Protein AF-A0A5J4UE96-F1 (afdb_monomer)

Organism: NCBI:txid222440

pLDDT: mean 92.02, std 9.9, range [40.75, 98.81]

Secondary structure (DSSP, 8-state):
-B--SS--EEES-EEEEESS-SSEEEEE-TT-EEEEESS-EEES-EEEESS-SSEEEEE-SSSS-EEEEESSPEEEES-EE-TTT-B-SSEEEEE-TT-TT-EE-TTEEE--SGGG--B-SB-SSEEEEESSHHHHS-TT-TT-GGGT-S-GGG-GGGEEEEETT---PEEHHHHHSPPGGGEEEE---SSS--BTB---STT--BTTB-BS-HHHHHHHTTT-SSEEEEEPTTEEE-SEEEE-SSSEEEEEPPPTTS----SPEEEEE-TT-EEEE-SS-EEEESEEEEE-TTSPSEEEEEEEEEEEEEEEES-EEEES-TTS-BSEEEEEEEEEEEEEES-EE-S--BSS--SEEEEEEEEEE-

Structure (mmCIF, N/CA/C/O backbone):
data_AF-A0A5J4UE96-F1
#
_entry.id   AF-A0A5J4UE96-F1
#
loop_
_atom_site.group_PDB
_atom_site.id
_atom_site.type_symbol
_atom_site.label_atom_id
_atom_site.label_alt_id
_atom_site.label_comp_id
_atom_site.label_asym_id
_atom_site.label_entity_id
_atom_site.label_seq_id
_atom_site.pdbx_PDB_ins_code
_atom_site.Cartn_x
_atom_site.Cartn_y
_atom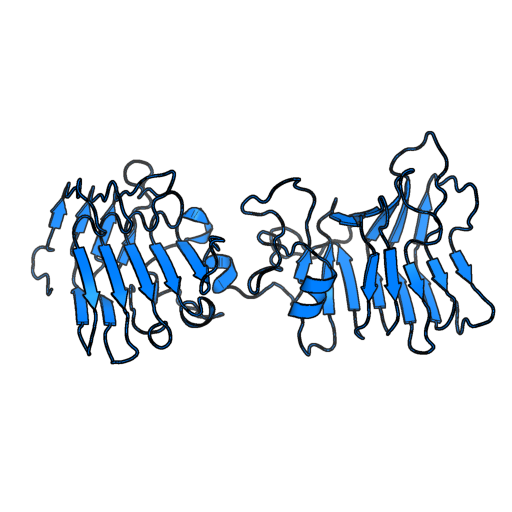_site.Cartn_z
_atom_site.occupancy
_atom_site.B_iso_or_equiv
_atom_site.auth_seq_id
_atom_site.auth_comp_id
_atom_site.auth_asym_id
_atom_site.auth_atom_id
_atom_site.pdbx_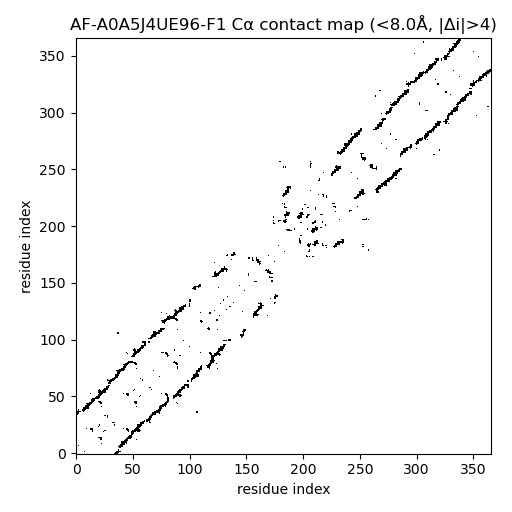PDB_model_num
ATOM 1 N N . MET A 1 1 ? 23.027 -4.772 -27.425 1.00 58.34 1 MET A N 1
ATOM 2 C CA . MET A 1 1 ? 23.772 -3.547 -27.769 1.00 58.34 1 MET A CA 1
ATOM 3 C C . MET A 1 1 ? 24.987 -3.455 -26.854 1.00 58.34 1 MET A C 1
ATOM 5 O O . MET A 1 1 ? 24.810 -3.450 -25.645 1.00 58.34 1 MET A O 1
ATOM 9 N N . LYS A 1 2 ? 26.211 -3.503 -27.400 1.00 42.53 2 LYS A N 1
ATOM 10 C CA . LYS A 1 2 ? 27.444 -3.236 -26.639 1.00 42.53 2 LYS A CA 1
ATOM 11 C C . LYS A 1 2 ? 27.913 -1.830 -27.016 1.00 42.53 2 LYS A C 1
ATOM 13 O O . LYS A 1 2 ? 28.231 -1.617 -28.181 1.00 42.53 2 LYS A O 1
ATOM 18 N N . CYS A 1 3 ? 27.922 -0.906 -26.065 1.00 53.47 3 CYS A N 1
ATOM 19 C CA . CYS A 1 3 ? 28.418 0.453 -26.247 1.00 53.47 3 CYS A CA 1
ATOM 20 C C . CYS A 1 3 ? 29.915 0.455 -25.848 1.00 53.47 3 CYS A C 1
ATOM 22 O O . CYS A 1 3 ? 30.237 0.064 -24.735 1.00 53.47 3 CYS A O 1
ATOM 24 N N . ASN A 1 4 ? 30.864 0.773 -26.741 1.00 40.75 4 ASN A N 1
ATOM 25 C CA . ASN A 1 4 ? 32.296 0.809 -26.387 1.00 40.75 4 ASN A CA 1
ATOM 26 C C . ASN A 1 4 ? 32.938 2.127 -26.854 1.00 40.75 4 ASN A C 1
ATOM 28 O O . ASN A 1 4 ? 32.695 2.572 -27.972 1.00 40.75 4 ASN A O 1
ATOM 32 N N . GLN A 1 5 ? 33.737 2.730 -25.969 1.00 48.94 5 GLN A N 1
ATOM 33 C CA . GLN A 1 5 ? 34.390 4.055 -26.015 1.00 48.94 5 GLN A CA 1
ATOM 34 C C . GLN A 1 5 ? 33.504 5.315 -26.099 1.00 48.94 5 GLN A C 1
ATOM 36 O O . GLN A 1 5 ? 33.871 6.309 -25.480 1.00 48.94 5 GLN A O 1
ATOM 41 N N . ILE A 1 6 ? 32.331 5.288 -26.738 1.00 58.31 6 ILE A N 1
ATOM 42 C CA . ILE A 1 6 ? 31.274 6.305 -26.578 1.00 58.31 6 ILE A CA 1
ATOM 43 C C . ILE A 1 6 ? 29.936 5.558 -26.569 1.00 58.31 6 ILE A C 1
ATOM 45 O O . ILE A 1 6 ? 29.659 4.767 -27.471 1.00 58.31 6 ILE A O 1
ATOM 49 N N . GLY A 1 7 ? 29.129 5.760 -25.529 1.00 66.81 7 GLY A N 1
ATOM 50 C CA . GLY A 1 7 ? 27.763 5.247 -25.439 1.00 66.81 7 GLY A CA 1
ATOM 51 C C . GLY A 1 7 ? 26.951 5.434 -26.717 1.00 66.81 7 GLY A C 1
ATOM 52 O O . GLY A 1 7 ? 27.028 6.500 -27.324 1.00 66.81 7 GLY A O 1
ATOM 53 N N . SER A 1 8 ? 26.111 4.469 -27.109 1.00 87.06 8 SER A N 1
ATOM 54 C CA . SER A 1 8 ? 25.005 4.796 -28.019 1.00 87.06 8 SER A CA 1
ATOM 55 C C . SER A 1 8 ? 24.140 5.860 -27.348 1.00 87.06 8 SER A C 1
ATOM 57 O O . SER A 1 8 ? 23.742 5.684 -26.196 1.00 87.06 8 SER A O 1
ATOM 59 N N . ALA A 1 9 ? 23.881 6.955 -28.058 1.00 93.00 9 ALA A N 1
ATOM 60 C CA . ALA A 1 9 ? 23.137 8.093 -27.543 1.00 93.00 9 ALA A CA 1
ATOM 61 C C . ALA A 1 9 ? 21.839 8.277 -28.332 1.00 93.00 9 ALA A C 1
ATOM 63 O O . ALA A 1 9 ? 21.857 8.448 -29.552 1.00 93.00 9 ALA A O 1
ATOM 64 N N . PHE A 1 10 ? 20.719 8.262 -27.622 1.00 95.62 10 PHE A N 1
ATOM 65 C CA . PHE A 1 10 ? 19.387 8.541 -28.136 1.00 95.62 10 PHE A CA 1
ATOM 66 C C . PHE A 1 10 ? 18.971 9.909 -27.610 1.00 95.62 10 PHE A C 1
ATOM 68 O O . PHE A 1 10 ? 18.629 10.056 -26.438 1.00 95.62 10 PHE A O 1
ATOM 75 N N . ASN A 1 11 ? 19.041 10.923 -28.471 1.00 96.44 11 ASN A N 1
ATOM 76 C CA . ASN A 1 11 ? 18.807 12.311 -28.091 1.00 96.44 11 ASN A CA 1
ATOM 77 C C . ASN A 1 11 ? 17.601 12.864 -28.847 1.00 96.44 11 ASN A C 1
ATOM 79 O O . ASN A 1 11 ? 17.590 12.855 -30.075 1.00 96.44 11 ASN A O 1
ATOM 83 N N . SER A 1 12 ? 16.615 13.386 -28.114 1.00 97.31 12 SER A N 1
ATOM 84 C CA . SER A 1 12 ? 15.403 14.004 -28.676 1.00 97.31 12 SER A CA 1
ATOM 85 C C . SER A 1 12 ? 14.597 13.074 -29.594 1.00 97.31 12 SER A C 1
ATOM 87 O O . SER A 1 12 ? 14.009 13.507 -30.585 1.00 97.31 12 SER A O 1
ATOM 89 N N . VAL A 1 13 ? 14.567 11.777 -29.278 1.00 97.94 13 VAL A N 1
ATOM 90 C CA . VAL A 1 13 ? 13.803 10.791 -30.051 1.00 97.94 13 VAL A CA 1
ATOM 91 C C . VAL A 1 13 ? 12.342 10.840 -29.624 1.00 97.94 13 VAL A C 1
ATOM 93 O O . VAL A 1 13 ? 12.031 10.564 -28.473 1.00 97.94 13 VAL A O 1
ATOM 96 N N . THR A 1 14 ? 11.432 11.168 -30.538 1.00 97.81 14 THR A N 1
ATOM 97 C CA . THR A 1 14 ? 9.998 11.262 -30.232 1.00 97.81 14 THR A CA 1
ATOM 98 C C . THR A 1 14 ? 9.186 10.345 -31.130 1.00 97.81 14 THR A C 1
ATOM 100 O O . THR A 1 14 ? 9.220 10.470 -32.354 1.00 97.81 14 THR A O 1
ATOM 103 N N . ARG A 1 15 ? 8.396 9.458 -30.519 1.00 96.56 15 ARG A N 1
ATOM 104 C CA . ARG A 1 15 ? 7.372 8.676 -31.214 1.00 96.56 15 ARG A CA 1
ATOM 105 C C . ARG A 1 15 ? 6.040 9.425 -31.180 1.00 96.56 15 ARG A C 1
ATOM 107 O O . ARG A 1 15 ? 5.439 9.583 -30.118 1.00 96.56 15 ARG A O 1
ATOM 114 N N . THR A 1 16 ? 5.573 9.859 -32.350 1.00 94.75 16 THR A N 1
ATOM 115 C CA . THR A 1 16 ? 4.320 10.623 -32.513 1.00 94.75 16 THR A CA 1
ATOM 116 C C . THR A 1 16 ? 3.118 9.758 -32.902 1.00 94.75 16 THR A C 1
ATOM 118 O O . THR A 1 16 ? 1.985 10.101 -32.579 1.00 94.75 16 THR A O 1
ATOM 121 N N . GLY A 1 17 ? 3.349 8.630 -33.581 1.00 91.44 17 GLY A N 1
ATOM 122 C CA . GLY A 1 17 ? 2.306 7.670 -33.955 1.00 91.44 17 GLY A CA 1
ATOM 123 C C . GLY A 1 17 ? 1.882 6.748 -32.808 1.00 91.44 17 GLY A C 1
ATOM 124 O O . GLY A 1 17 ? 2.354 6.871 -31.678 1.00 91.44 17 GLY A O 1
ATOM 125 N N . SER A 1 18 ? 1.011 5.784 -33.112 1.00 89.62 18 SER A N 1
ATOM 126 C CA . SER A 1 18 ? 0.605 4.742 -32.164 1.00 89.62 18 SER A CA 1
ATOM 127 C C . SER A 1 18 ? 1.765 3.809 -31.792 1.00 89.62 18 SER A C 1
ATOM 129 O O . SER A 1 18 ? 2.708 3.595 -32.567 1.00 89.62 18 SER A O 1
ATOM 131 N N . GLY A 1 19 ? 1.681 3.211 -30.606 1.00 92.94 19 GLY A N 1
ATOM 132 C CA . GLY A 1 19 ? 2.653 2.249 -30.082 1.00 92.94 19 GLY A CA 1
ATOM 133 C C . GLY A 1 19 ? 3.410 2.788 -28.874 1.00 92.94 19 GLY A C 1
ATOM 134 O O . GLY A 1 19 ? 3.113 3.869 -28.385 1.00 92.94 19 GLY A O 1
ATOM 135 N N . ASN A 1 20 ? 4.392 2.022 -28.409 1.00 97.38 20 ASN A N 1
ATOM 136 C CA . ASN A 1 20 ? 5.152 2.301 -27.191 1.00 97.38 20 ASN A CA 1
ATOM 137 C C . ASN A 1 20 ? 6.641 2.483 -27.506 1.00 97.38 20 ASN A C 1
ATOM 139 O O . ASN A 1 20 ? 7.071 2.145 -28.611 1.00 97.38 20 ASN A O 1
ATOM 143 N N . GLY A 1 21 ? 7.420 2.974 -26.539 1.00 97.50 21 GLY A N 1
ATOM 144 C CA . GLY A 1 21 ? 8.872 3.087 -26.667 1.00 97.50 21 GLY A CA 1
ATOM 145 C C . GLY A 1 21 ? 9.286 4.215 -27.608 1.00 97.50 21 GLY A C 1
ATOM 146 O O . GLY A 1 21 ? 9.211 4.067 -28.829 1.00 97.50 21 GLY A O 1
ATOM 147 N N . GLY A 1 22 ? 9.747 5.345 -27.067 1.00 97.19 22 GLY A N 1
ATOM 148 C CA . GLY A 1 22 ? 10.247 6.444 -27.901 1.00 97.19 22 GLY A CA 1
ATOM 149 C C . GLY A 1 22 ? 11.500 6.052 -28.685 1.00 97.19 22 GLY A C 1
ATOM 150 O O . GLY A 1 22 ? 11.533 6.187 -29.905 1.00 97.19 22 GLY A O 1
ATOM 151 N N . ALA A 1 23 ? 12.506 5.511 -27.994 1.00 97.44 23 ALA A N 1
ATOM 152 C CA . ALA A 1 23 ? 13.761 5.062 -28.596 1.00 97.44 23 ALA A CA 1
ATOM 153 C C . ALA A 1 23 ? 13.776 3.556 -28.884 1.00 97.44 23 ALA A C 1
ATOM 155 O O . ALA A 1 23 ? 14.255 3.129 -29.934 1.00 97.44 23 ALA A O 1
ATOM 156 N N . ILE A 1 24 ? 13.265 2.743 -27.955 1.00 97.81 24 ILE A N 1
ATOM 157 C CA . ILE A 1 24 ? 13.271 1.282 -28.063 1.00 97.81 24 ILE A CA 1
ATOM 158 C C . ILE A 1 24 ? 11.881 0.742 -27.729 1.00 97.81 24 ILE A C 1
ATOM 160 O O . ILE A 1 24 ? 11.387 0.932 -26.620 1.00 97.81 24 ILE A O 1
ATOM 164 N N . ASN A 1 25 ? 11.290 0.015 -28.677 1.00 97.12 25 ASN A N 1
ATOM 165 C CA . ASN A 1 25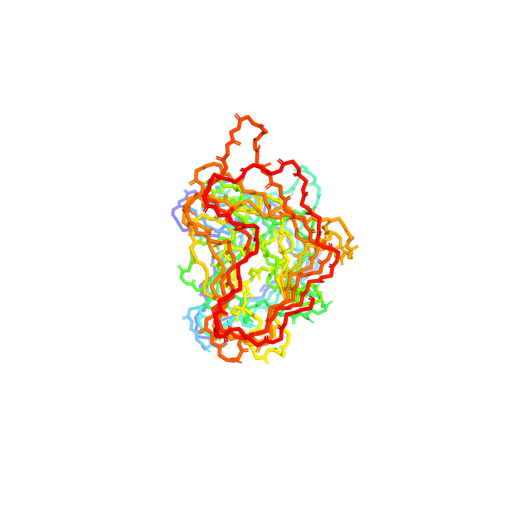 ? 10.130 -0.845 -28.456 1.00 97.12 25 ASN A CA 1
ATOM 166 C C . ASN A 1 25 ? 10.578 -2.307 -28.584 1.00 97.12 25 ASN A C 1
ATOM 168 O O . ASN A 1 25 ? 10.953 -2.730 -29.679 1.00 97.12 25 ASN A O 1
ATOM 172 N N . ALA A 1 26 ? 10.590 -3.053 -27.479 1.00 95.31 26 ALA A N 1
ATOM 173 C CA . ALA A 1 26 ? 11.080 -4.427 -27.437 1.00 95.31 26 ALA A CA 1
ATOM 174 C C . ALA A 1 26 ? 9.975 -5.417 -27.048 1.00 95.31 26 ALA A C 1
ATOM 176 O O . ALA A 1 26 ? 9.559 -5.488 -25.897 1.00 95.31 26 ALA A O 1
ATOM 177 N N . GLU A 1 27 ? 9.545 -6.239 -27.998 1.00 94.19 27 GLU A N 1
ATOM 178 C CA . GLU A 1 27 ? 8.623 -7.354 -27.761 1.00 94.19 27 GLU A CA 1
ATOM 179 C C . GLU A 1 27 ? 9.439 -8.653 -27.728 1.00 94.19 27 GLU A C 1
ATOM 181 O O . GLU A 1 27 ? 9.866 -9.176 -28.758 1.00 94.19 27 GLU A O 1
ATOM 186 N N . LEU A 1 28 ? 9.751 -9.129 -26.522 1.00 91.50 28 LEU A N 1
ATOM 187 C CA . LEU A 1 28 ? 10.711 -10.203 -26.286 1.00 91.50 28 LEU A CA 1
ATOM 188 C C . LEU A 1 28 ? 9.987 -11.537 -26.078 1.00 91.50 28 LEU A C 1
ATOM 190 O O . LEU A 1 28 ? 9.555 -11.873 -24.975 1.00 91.50 28 LEU A O 1
ATOM 194 N N . ASN A 1 29 ? 9.904 -12.317 -27.157 1.00 84.12 29 ASN A N 1
ATOM 195 C CA . ASN A 1 29 ? 9.284 -13.645 -27.186 1.00 84.12 29 ASN A CA 1
ATOM 196 C C . ASN A 1 29 ? 10.325 -14.738 -27.462 1.00 84.12 29 ASN A C 1
ATOM 198 O O . ASN A 1 29 ? 11.326 -14.478 -28.129 1.00 84.12 29 ASN A O 1
ATOM 202 N N . GLY A 1 30 ? 10.094 -15.963 -26.978 1.00 73.62 30 GLY A N 1
ATOM 203 C CA . GLY A 1 30 ? 10.881 -17.141 -27.373 1.00 73.62 30 GLY A CA 1
ATOM 204 C C . GLY A 1 30 ? 12.397 -17.010 -27.172 1.00 73.62 30 GLY A C 1
ATOM 205 O O . GLY A 1 30 ? 13.151 -17.056 -28.138 1.00 73.62 30 GLY A O 1
ATOM 206 N N . GLY A 1 31 ? 12.861 -16.821 -25.933 1.00 81.75 31 GLY A N 1
ATOM 207 C CA . GLY A 1 31 ? 14.293 -16.726 -25.605 1.00 81.75 31 GLY A CA 1
ATOM 208 C C . GLY A 1 31 ? 15.003 -15.448 -26.066 1.00 81.75 31 GLY A C 1
ATOM 209 O O . GLY A 1 31 ? 16.214 -15.327 -25.874 1.00 81.75 31 GLY A O 1
ATOM 210 N N . SER A 1 32 ? 14.271 -14.490 -26.647 1.00 89.75 32 SER A N 1
ATOM 211 C CA . SER A 1 32 ? 14.801 -13.207 -27.127 1.00 89.75 32 SER A CA 1
ATOM 212 C C . SER A 1 32 ? 15.311 -12.327 -25.983 1.00 89.75 32 SER A C 1
ATOM 214 O O . SER A 1 32 ? 14.629 -12.140 -24.977 1.00 89.75 32 SER A O 1
ATOM 216 N N . LYS A 1 33 ? 16.504 -11.741 -26.142 1.00 91.50 33 LYS A N 1
ATOM 217 C CA . LYS A 1 33 ? 17.162 -10.945 -25.094 1.00 91.50 33 LYS A CA 1
ATOM 218 C C . LYS A 1 33 ? 17.530 -9.555 -25.586 1.00 91.50 33 LYS A C 1
ATOM 220 O O . LYS A 1 33 ? 18.196 -9.417 -26.612 1.00 91.50 33 LYS A O 1
ATOM 225 N N . LEU A 1 34 ? 17.183 -8.538 -24.803 1.00 94.00 34 LEU A N 1
ATOM 226 C CA . LEU A 1 34 ? 17.699 -7.185 -24.966 1.00 94.00 34 LEU A CA 1
ATOM 227 C C . LEU A 1 34 ? 18.738 -6.913 -23.881 1.00 94.00 34 LEU A C 1
ATOM 229 O O . LEU A 1 34 ? 18.438 -6.945 -22.695 1.00 94.00 34 LEU A O 1
ATOM 233 N N . THR A 1 35 ? 19.963 -6.602 -24.291 1.00 94.25 35 THR A N 1
ATOM 234 C CA . THR A 1 35 ? 21.007 -6.132 -23.374 1.00 94.25 35 THR A CA 1
ATOM 235 C C . THR A 1 35 ? 21.466 -4.747 -23.797 1.00 94.25 35 THR A C 1
ATOM 237 O O . THR A 1 35 ? 21.928 -4.572 -24.928 1.00 94.25 35 THR A O 1
ATOM 240 N N . ILE A 1 36 ? 21.364 -3.789 -22.886 1.00 93.44 36 ILE A N 1
ATOM 241 C CA . ILE A 1 36 ? 21.953 -2.453 -22.945 1.00 93.44 36 ILE A CA 1
ATOM 242 C C . ILE A 1 36 ? 23.099 -2.470 -21.941 1.00 93.44 36 ILE A C 1
ATOM 244 O O . ILE A 1 36 ? 22.921 -2.875 -20.794 1.00 93.44 36 ILE A O 1
ATOM 248 N N . LYS A 1 37 ? 24.304 -2.116 -22.375 1.00 89.56 37 LYS A N 1
ATOM 249 C CA . LYS A 1 37 ? 25.456 -2.125 -21.479 1.00 89.56 37 LYS A CA 1
ATOM 250 C C . LYS A 1 37 ? 26.453 -1.043 -21.823 1.00 89.56 37 LYS A C 1
ATOM 252 O O . LYS A 1 37 ? 26.636 -0.752 -23.003 1.00 89.56 37 LYS A O 1
ATOM 257 N N . ASP A 1 38 ? 27.131 -0.573 -20.783 1.00 85.56 38 ASP A N 1
ATOM 258 C CA . ASP A 1 38 ? 28.301 0.302 -20.831 1.00 85.56 38 ASP A CA 1
ATOM 259 C C . ASP A 1 38 ? 28.022 1.726 -21.364 1.00 85.56 38 ASP A C 1
ATOM 261 O O . ASP A 1 38 ? 28.423 2.088 -22.467 1.00 85.56 38 ASP A O 1
ATOM 265 N N . GLN A 1 39 ? 27.409 2.573 -20.525 1.00 89.75 39 GLN A N 1
ATOM 266 C CA . GLN A 1 39 ? 27.287 4.034 -20.723 1.00 89.75 39 GLN A CA 1
ATOM 267 C C . GLN A 1 39 ? 26.441 4.500 -21.917 1.00 89.75 39 GLN A C 1
ATOM 269 O O . GLN A 1 39 ? 26.759 5.518 -22.526 1.00 89.75 39 GLN A O 1
ATOM 274 N N . CYS A 1 40 ? 25.360 3.810 -22.275 1.00 92.94 40 CYS A N 1
ATOM 275 C CA . CYS A 1 40 ? 24.442 4.340 -23.287 1.00 92.94 40 CYS A CA 1
ATOM 276 C C . CYS A 1 40 ? 23.584 5.485 -22.677 1.00 92.94 40 CYS A C 1
ATOM 278 O O . CYS A 1 40 ? 23.334 5.489 -21.471 1.00 92.94 40 CYS A O 1
ATOM 280 N N . SER A 1 41 ? 23.138 6.464 -23.468 1.00 95.19 41 SER A N 1
ATOM 281 C CA . SER A 1 41 ? 22.369 7.618 -22.967 1.00 95.19 41 SER A CA 1
ATOM 282 C C . SER A 1 41 ? 21.029 7.788 -23.676 1.00 95.19 41 SER A C 1
ATOM 284 O O . SER A 1 41 ? 20.927 7.647 -24.894 1.00 95.19 41 SER A O 1
ATOM 286 N N . PHE A 1 42 ? 19.998 8.112 -22.900 1.00 97.62 42 PHE A N 1
ATOM 287 C CA . PHE A 1 42 ? 18.646 8.406 -23.362 1.00 97.62 42 PHE A CA 1
ATOM 288 C C . PHE A 1 42 ? 18.255 9.783 -22.828 1.00 97.62 42 PHE A C 1
ATOM 290 O O . PHE A 1 42 ? 17.956 9.937 -21.645 1.00 97.62 42 PHE A O 1
ATOM 297 N N . THR A 1 43 ? 18.289 10.786 -23.704 1.00 98.12 43 THR A N 1
ATOM 298 C CA . THR A 1 43 ? 18.017 12.186 -23.358 1.00 98.12 43 THR A CA 1
ATOM 299 C C . THR A 1 43 ? 16.829 12.686 -24.161 1.00 98.12 43 THR A C 1
ATOM 301 O O . THR A 1 43 ? 16.820 12.578 -25.389 1.00 98.12 43 THR A O 1
ATOM 304 N N . SER A 1 44 ? 15.828 13.258 -23.494 1.00 98.31 44 SER A N 1
ATOM 305 C CA . SER A 1 44 ? 14.641 13.832 -24.147 1.00 98.31 44 SER A CA 1
ATOM 306 C C . SER A 1 44 ? 13.913 12.845 -25.070 1.00 98.31 44 SER A C 1
ATOM 308 O O . SER A 1 44 ? 13.387 13.228 -26.116 1.00 98.31 44 SER A O 1
ATOM 310 N N . CYS A 1 45 ? 13.919 11.554 -24.724 1.00 98.62 45 CYS A N 1
ATOM 311 C CA . CYS A 1 45 ? 13.165 10.546 -25.463 1.00 98.62 45 CYS A CA 1
ATOM 312 C C . CYS A 1 45 ? 11.692 10.588 -25.047 1.00 98.62 45 CYS A C 1
ATOM 314 O O . CYS A 1 45 ? 11.398 10.655 -23.854 1.00 98.62 45 CYS A O 1
ATOM 316 N N . SER A 1 46 ? 10.759 10.535 -25.995 1.00 98.25 46 SER A N 1
ATOM 317 C CA . SER A 1 46 ? 9.339 10.565 -25.665 1.00 98.25 46 SER A CA 1
ATOM 318 C C . SER A 1 46 ? 8.453 9.657 -26.509 1.00 98.25 46 SER A C 1
ATOM 320 O O . SER A 1 46 ? 8.735 9.357 -27.673 1.00 98.25 46 SER A O 1
ATOM 322 N N . CYS A 1 47 ? 7.341 9.238 -25.908 1.00 97.62 47 CYS A N 1
ATOM 323 C CA . CYS A 1 47 ? 6.261 8.518 -26.571 1.00 97.62 47 CYS A CA 1
ATOM 324 C C . CYS A 1 47 ? 4.933 9.224 -26.267 1.00 97.62 47 CYS A C 1
ATOM 326 O O . CYS A 1 47 ? 4.473 9.224 -25.127 1.00 97.62 47 CYS A O 1
ATOM 328 N N . ILE A 1 48 ? 4.338 9.868 -27.277 1.00 94.12 48 ILE A N 1
ATOM 329 C CA . ILE A 1 48 ? 3.160 10.733 -27.077 1.00 94.12 48 ILE A CA 1
ATOM 330 C C . ILE A 1 48 ? 1.902 9.905 -26.789 1.00 94.12 48 ILE A C 1
ATOM 332 O O . ILE A 1 48 ? 1.123 10.249 -25.904 1.00 94.12 48 ILE A O 1
ATOM 336 N N . ASN A 1 49 ? 1.720 8.808 -27.530 1.00 93.81 49 ASN A N 1
ATOM 337 C CA . ASN A 1 49 ? 0.495 8.002 -27.542 1.00 93.81 49 ASN A CA 1
ATOM 338 C C . ASN A 1 49 ? 0.722 6.583 -26.988 1.00 93.81 49 ASN A C 1
ATOM 340 O O . ASN A 1 49 ? 0.141 5.619 -27.490 1.00 93.81 49 ASN A O 1
ATOM 344 N N . GLY A 1 50 ? 1.593 6.448 -25.986 1.00 96.19 50 GLY A N 1
ATOM 345 C CA . GLY A 1 50 ? 1.944 5.158 -25.402 1.00 96.19 50 GLY A CA 1
ATOM 346 C C . GLY A 1 50 ? 2.774 5.273 -24.129 1.00 96.19 50 GLY A C 1
ATOM 347 O O . GLY A 1 50 ? 2.860 6.331 -23.506 1.00 96.19 50 GLY A O 1
ATOM 348 N N . ASN A 1 51 ? 3.374 4.152 -23.741 1.00 98.06 51 ASN A N 1
ATOM 349 C CA . ASN A 1 51 ? 4.182 4.017 -22.533 1.00 98.06 51 ASN A CA 1
ATOM 350 C C . ASN A 1 51 ? 5.673 3.861 -22.866 1.00 98.06 51 ASN A C 1
ATOM 352 O O . ASN A 1 51 ? 6.031 3.513 -23.994 1.00 98.06 51 ASN A O 1
ATOM 356 N N . GLY A 1 52 ? 6.543 4.067 -21.875 1.00 98.19 52 GLY A N 1
ATOM 357 C CA . GLY A 1 52 ? 7.989 3.922 -22.051 1.00 98.19 52 GLY A CA 1
ATOM 358 C C . GLY A 1 52 ? 8.572 5.050 -22.899 1.00 98.19 52 GLY A C 1
ATOM 359 O O . GLY A 1 52 ? 8.811 4.875 -24.093 1.00 98.19 52 GLY A O 1
ATOM 360 N N . GLY A 1 53 ? 8.800 6.222 -22.305 1.00 98.00 53 GLY A N 1
ATOM 361 C CA . GLY A 1 53 ? 9.248 7.399 -23.059 1.00 98.00 53 GLY A CA 1
ATOM 362 C C . GLY A 1 53 ? 10.583 7.168 -23.767 1.00 98.00 53 GLY A C 1
ATOM 363 O O . GLY A 1 53 ? 10.730 7.542 -24.927 1.00 98.00 53 GLY A O 1
ATOM 364 N N . ALA A 1 54 ? 11.513 6.445 -23.139 1.00 98.38 54 ALA A N 1
ATOM 365 C CA . ALA A 1 54 ? 12.699 5.922 -23.814 1.00 98.38 54 ALA A CA 1
ATOM 366 C C . ALA A 1 54 ? 12.507 4.467 -24.251 1.00 98.38 54 ALA A C 1
ATOM 368 O O . ALA A 1 54 ? 12.642 4.151 -25.435 1.00 98.38 54 ALA A O 1
ATOM 369 N N . ILE A 1 55 ? 12.194 3.586 -23.302 1.00 98.56 55 ILE A N 1
ATOM 370 C CA . ILE A 1 55 ? 12.172 2.140 -23.510 1.00 98.56 55 ILE A CA 1
ATOM 371 C C . ILE A 1 55 ? 10.820 1.587 -23.086 1.00 98.56 55 ILE A C 1
ATOM 373 O O . ILE A 1 55 ? 10.395 1.755 -21.945 1.00 98.56 55 ILE A O 1
ATOM 377 N N . TYR A 1 56 ? 10.186 0.854 -23.991 1.00 98.50 56 TYR A N 1
ATOM 378 C CA . TYR A 1 56 ? 9.112 -0.070 -23.666 1.00 98.50 56 TYR A CA 1
ATOM 379 C C . TYR A 1 56 ? 9.594 -1.497 -23.889 1.00 98.50 56 TYR A C 1
ATOM 381 O O . TYR A 1 56 ? 10.270 -1.790 -24.880 1.00 98.50 56 TYR A O 1
ATOM 389 N N . THR A 1 57 ? 9.255 -2.400 -22.976 1.00 97.44 57 THR A N 1
ATOM 390 C CA . THR A 1 57 ? 9.532 -3.826 -23.134 1.00 97.44 57 THR A CA 1
ATOM 391 C C . THR A 1 57 ? 8.346 -4.667 -22.702 1.00 97.44 57 THR A C 1
ATOM 393 O O . THR A 1 57 ? 7.813 -4.463 -21.617 1.00 97.44 57 THR A O 1
ATOM 396 N N . SER A 1 58 ? 7.976 -5.640 -23.531 1.00 95.94 58 SER A N 1
ATOM 397 C CA . SER A 1 58 ? 7.002 -6.678 -23.207 1.00 95.94 58 SER A CA 1
ATOM 398 C C . SER A 1 58 ? 7.671 -8.050 -23.222 1.00 95.94 58 SER A C 1
ATOM 400 O O . SER A 1 58 ? 8.383 -8.390 -24.167 1.00 95.94 58 SER A O 1
ATOM 402 N N . LEU A 1 59 ? 7.441 -8.833 -22.171 1.00 93.88 59 LEU A N 1
ATOM 403 C CA . LEU A 1 59 ? 7.864 -10.223 -22.020 1.00 93.88 59 LEU A CA 1
ATOM 404 C C . LEU A 1 59 ? 6.598 -11.082 -21.934 1.00 93.88 59 LEU A C 1
ATOM 406 O O . LEU A 1 59 ? 5.991 -11.193 -20.873 1.00 93.88 59 LEU A O 1
ATOM 410 N N . SER A 1 60 ? 6.165 -11.650 -23.065 1.00 85.62 60 SER A N 1
ATOM 411 C CA . SER A 1 60 ? 4.820 -12.246 -23.189 1.00 85.62 60 SER A CA 1
ATOM 412 C C . SER A 1 60 ? 4.753 -13.773 -23.010 1.00 85.62 60 SER A C 1
ATOM 414 O O . SER A 1 60 ? 3.669 -14.351 -23.032 1.00 85.62 60 SER A O 1
ATOM 416 N N . SER A 1 61 ? 5.892 -14.449 -22.816 1.00 76.81 61 SER A N 1
ATOM 417 C CA . SER A 1 61 ? 5.963 -15.915 -22.689 1.00 76.81 61 SER A CA 1
ATOM 418 C C . SER A 1 61 ? 6.974 -16.352 -21.629 1.00 76.81 61 SER A C 1
ATOM 420 O O . SER A 1 61 ? 8.028 -15.736 -21.490 1.00 76.81 61 SER A O 1
ATOM 422 N N . SER A 1 62 ? 6.701 -17.467 -20.942 1.00 65.38 62 SER A N 1
ATOM 423 C CA . SER A 1 62 ? 7.578 -18.077 -19.924 1.00 65.38 62 SER A CA 1
ATOM 424 C C . SER A 1 62 ? 8.905 -18.631 -20.474 1.00 65.38 62 SER A C 1
ATOM 426 O O . SER A 1 62 ? 9.751 -19.116 -19.722 1.00 65.38 62 SER A O 1
ATOM 428 N N . SER A 1 63 ? 9.132 -18.559 -21.789 1.00 62.84 63 SER A N 1
ATOM 429 C CA . SER A 1 63 ? 10.375 -18.993 -22.424 1.00 62.84 63 SER A CA 1
ATOM 430 C C . SER A 1 63 ? 11.425 -17.878 -22.424 1.00 62.84 63 SER A C 1
ATOM 432 O O . SER A 1 63 ? 11.431 -17.047 -23.329 1.00 62.84 63 SER A O 1
ATOM 434 N N . SER A 1 64 ? 12.301 -17.893 -21.410 1.00 71.25 64 SER A N 1
ATOM 435 C CA . SER A 1 64 ? 13.709 -17.423 -21.376 1.00 71.25 64 SER A CA 1
ATOM 436 C C . SER A 1 64 ? 14.092 -16.042 -21.943 1.00 71.25 64 SER A C 1
ATOM 438 O O . SER A 1 64 ? 15.285 -15.717 -21.979 1.00 71.25 64 SER A O 1
ATOM 440 N N . GLY A 1 65 ? 13.131 -15.217 -22.359 1.00 87.31 65 GLY A N 1
ATOM 441 C CA . GLY A 1 65 ? 13.374 -13.841 -22.761 1.00 87.31 65 GLY A CA 1
ATOM 442 C C . GLY A 1 65 ? 13.842 -13.011 -21.572 1.00 87.31 65 GLY A C 1
ATOM 443 O O . GLY A 1 65 ? 13.564 -13.367 -20.426 1.00 87.31 65 GLY A O 1
ATOM 444 N N . SER A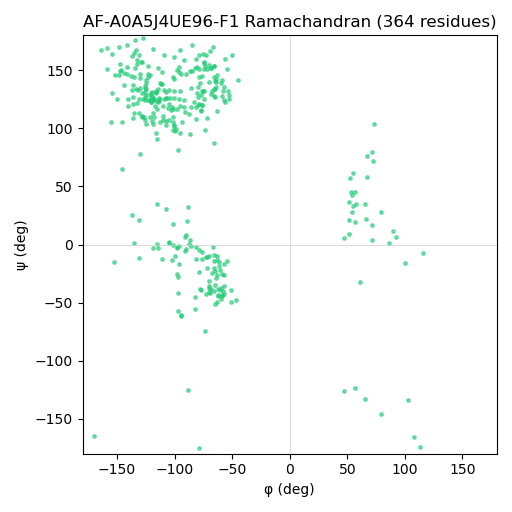 1 66 ? 14.601 -11.947 -21.824 1.00 92.31 66 SER A N 1
ATOM 445 C CA . SER A 1 66 ? 15.083 -11.077 -20.746 1.00 92.31 66 SER A CA 1
ATOM 446 C C . SER A 1 66 ? 15.483 -9.689 -21.223 1.00 92.31 66 SER A C 1
ATOM 448 O O . SER A 1 66 ? 16.007 -9.534 -22.330 1.00 92.31 66 SER A O 1
ATOM 450 N N . ILE A 1 67 ? 15.352 -8.700 -20.342 1.00 94.38 67 ILE A N 1
ATOM 451 C CA . ILE A 1 67 ? 15.935 -7.368 -20.522 1.00 94.38 67 ILE A CA 1
ATOM 452 C C . ILE A 1 67 ? 17.008 -7.101 -19.469 1.00 94.38 67 ILE A C 1
ATOM 454 O O . ILE A 1 67 ? 16.812 -7.346 -18.284 1.00 94.38 67 ILE A O 1
ATOM 458 N N . SER A 1 68 ? 18.154 -6.581 -19.895 1.00 94.31 68 SER A N 1
ATOM 459 C CA . SER A 1 68 ? 19.234 -6.211 -18.984 1.00 94.31 68 SER A CA 1
ATOM 460 C C . SER A 1 68 ? 19.824 -4.855 -19.355 1.00 94.31 68 SER A C 1
ATOM 462 O O . SER A 1 68 ? 20.236 -4.663 -20.497 1.00 94.31 68 SER A O 1
ATOM 464 N N . ILE A 1 69 ? 19.899 -3.938 -18.395 1.00 93.94 69 ILE A N 1
ATOM 465 C CA . ILE A 1 69 ? 20.694 -2.712 -18.430 1.00 93.94 69 ILE A CA 1
ATOM 466 C C . ILE A 1 69 ? 21.781 -2.898 -17.380 1.00 93.94 69 ILE A C 1
ATOM 468 O O . ILE A 1 69 ? 21.475 -2.875 -16.196 1.00 93.94 69 ILE A O 1
ATOM 472 N N . ILE A 1 70 ? 23.020 -3.150 -17.801 1.00 92.00 70 ILE A N 1
ATOM 473 C CA . ILE A 1 70 ? 24.106 -3.624 -16.921 1.00 92.00 70 ILE A CA 1
ATOM 474 C C . ILE A 1 70 ? 25.455 -2.979 -17.265 1.00 92.00 70 ILE A C 1
ATOM 476 O O . ILE A 1 70 ? 25.612 -2.340 -18.304 1.00 92.00 70 ILE A O 1
ATOM 480 N N . GLY A 1 71 ? 26.463 -3.207 -16.422 1.00 90.25 71 GLY A N 1
ATOM 481 C CA . GLY A 1 71 ? 27.801 -2.641 -16.600 1.00 90.25 71 GLY A CA 1
ATOM 482 C C . GLY A 1 71 ? 27.854 -1.185 -16.145 1.00 90.25 71 GLY A C 1
ATOM 483 O O . GLY A 1 71 ? 27.185 -0.810 -15.184 1.00 90.25 71 GLY A O 1
ATOM 484 N N . SER A 1 72 ? 28.654 -0.359 -16.820 1.00 89.31 72 SER A N 1
ATOM 485 C CA . SER A 1 72 ? 28.722 1.070 -16.491 1.00 89.31 72 SER A CA 1
ATOM 486 C C . SER A 1 72 ? 27.383 1.771 -16.751 1.00 89.31 72 SER A C 1
ATOM 488 O O . SER A 1 72 ? 26.735 1.516 -17.772 1.00 89.31 72 SER A O 1
ATOM 490 N N . ALA A 1 73 ? 27.004 2.674 -15.840 1.00 90.62 73 ALA A N 1
ATOM 491 C CA . ALA A 1 73 ? 25.679 3.287 -15.789 1.00 90.62 73 ALA A CA 1
ATOM 492 C C . ALA A 1 73 ? 25.244 3.911 -17.126 1.00 90.62 73 ALA A C 1
ATOM 494 O O . ALA A 1 73 ? 25.933 4.767 -17.678 1.00 90.62 73 ALA A O 1
ATOM 495 N N . SER A 1 74 ? 24.082 3.490 -17.619 1.00 93.25 74 SER A N 1
ATOM 496 C CA . SER A 1 74 ? 23.360 4.076 -18.746 1.00 93.25 74 SER A CA 1
ATOM 497 C C . SER A 1 74 ? 22.319 5.065 -18.226 1.00 93.25 74 SER A C 1
ATOM 499 O O . SER A 1 74 ? 21.579 4.754 -17.290 1.00 93.25 74 SER A O 1
ATOM 501 N N . THR A 1 75 ? 22.277 6.263 -18.803 1.00 94.75 75 THR A N 1
ATOM 502 C CA . THR A 1 75 ? 21.549 7.402 -18.230 1.00 94.75 75 THR A CA 1
ATOM 503 C C . THR A 1 75 ? 20.207 7.656 -18.909 1.00 94.75 75 THR A C 1
ATOM 505 O O . THR A 1 75 ? 20.079 7.518 -20.125 1.00 94.75 75 THR A O 1
ATOM 508 N N . PHE A 1 76 ? 19.219 8.070 -18.115 1.00 96.75 76 PHE A N 1
ATOM 509 C CA . PHE A 1 76 ? 17.875 8.441 -18.555 1.00 96.75 76 PHE A CA 1
ATOM 510 C C . PHE A 1 76 ? 17.502 9.818 -18.005 1.00 96.75 76 PHE A C 1
ATOM 512 O O . PHE A 1 76 ? 17.289 9.973 -16.795 1.00 96.75 76 PHE A O 1
ATOM 519 N N . SER A 1 77 ? 17.418 10.812 -18.885 1.00 97.12 77 SER A N 1
ATOM 520 C CA . SER A 1 77 ? 17.123 12.202 -18.533 1.00 97.12 77 SER A CA 1
ATOM 521 C C . SER A 1 77 ? 16.094 12.819 -19.475 1.00 97.12 77 SER A C 1
ATOM 523 O O . SER A 1 77 ? 16.060 12.531 -20.674 1.00 97.12 77 SER A O 1
ATOM 525 N N . SER A 1 78 ? 15.229 13.668 -18.921 1.00 98.12 78 SER A N 1
ATOM 526 C CA . SER A 1 78 ? 14.156 14.367 -19.639 1.00 98.12 78 SER A CA 1
ATOM 527 C C . SER A 1 78 ? 13.259 13.452 -20.487 1.00 98.12 78 SER A C 1
ATOM 529 O O . SER A 1 78 ? 12.626 13.914 -21.435 1.00 98.12 78 SER A O 1
ATOM 531 N N . CYS A 1 79 ? 13.216 12.149 -20.196 1.00 98.50 79 CYS A N 1
ATOM 532 C CA . CYS A 1 79 ? 12.393 11.205 -20.936 1.00 98.50 79 CYS A CA 1
ATOM 533 C C . CYS A 1 79 ? 10.938 11.330 -20.487 1.00 98.50 79 CYS A C 1
ATOM 535 O O . CYS A 1 79 ? 10.666 11.507 -19.296 1.00 98.50 79 CYS A O 1
ATOM 537 N N . ALA A 1 80 ? 9.998 11.267 -21.427 1.00 98.38 80 ALA A N 1
ATOM 538 C CA . ALA A 1 80 ? 8.619 11.618 -21.135 1.00 98.38 80 ALA A CA 1
ATOM 539 C C . ALA A 1 80 ? 7.578 10.769 -21.865 1.00 98.38 80 ALA A C 1
ATOM 541 O O . ALA A 1 80 ? 7.727 10.377 -23.021 1.00 98.38 80 ALA A O 1
ATOM 542 N N . VAL A 1 81 ? 6.458 10.573 -21.188 1.00 98.50 81 VAL A N 1
ATOM 543 C CA . VAL A 1 81 ? 5.182 10.141 -21.765 1.00 98.50 81 VAL A CA 1
ATOM 544 C C . VAL A 1 81 ? 4.093 11.123 -21.329 1.00 98.50 81 VAL A C 1
ATOM 546 O O . VAL A 1 81 ? 4.364 12.060 -20.575 1.00 98.50 81 VAL A O 1
ATOM 549 N N . SER A 1 82 ? 2.857 10.930 -21.794 1.00 96.50 82 SER A N 1
ATOM 550 C CA . SER A 1 82 ? 1.719 11.747 -21.352 1.00 96.50 82 SER A CA 1
ATOM 551 C C . SER A 1 82 ? 1.605 11.782 -19.819 1.00 96.50 82 SER A C 1
ATOM 553 O O . SER A 1 82 ? 1.564 10.740 -19.166 1.00 96.50 82 SER A O 1
ATOM 555 N N . SER A 1 83 ? 1.508 12.976 -19.231 1.00 94.50 83 SER A N 1
ATOM 556 C CA . SER A 1 83 ? 1.384 13.154 -17.776 1.00 94.50 83 SER A CA 1
ATOM 557 C C . SER A 1 83 ? -0.013 12.843 -17.229 1.00 94.50 83 SER A C 1
ATOM 559 O O . SER A 1 83 ? -0.208 12.843 -16.017 1.00 94.50 83 SER A O 1
ATOM 561 N N . THR A 1 84 ? -0.988 12.574 -18.101 1.00 93.81 84 THR A N 1
ATOM 562 C CA . THR A 1 84 ? -2.384 12.298 -17.719 1.00 93.81 84 THR A CA 1
ATOM 563 C C . THR A 1 84 ? -2.815 10.854 -17.957 1.00 93.81 84 THR A C 1
ATOM 565 O O . THR A 1 84 ? -3.886 10.467 -17.501 1.00 93.81 84 THR A O 1
ATOM 568 N N . SER A 1 85 ? -2.024 10.076 -18.699 1.00 94.44 85 SER A N 1
ATOM 569 C CA . SER A 1 85 ? -2.367 8.696 -19.096 1.00 94.44 85 SER A CA 1
ATOM 570 C C . SER A 1 85 ? -1.162 7.783 -19.345 1.00 94.44 85 SER A C 1
ATOM 572 O O . SER A 1 85 ? -1.322 6.567 -19.450 1.00 94.44 85 SER A O 1
ATOM 574 N N . GLY A 1 86 ? 0.040 8.347 -19.491 1.00 96.56 86 GLY A N 1
ATOM 575 C CA . GLY A 1 86 ? 1.247 7.611 -19.838 1.00 96.56 86 GLY A CA 1
ATOM 576 C C . GLY A 1 86 ? 1.993 7.099 -18.610 1.00 96.56 86 GLY A C 1
ATOM 577 O O . GLY A 1 86 ? 2.064 7.759 -17.571 1.00 96.56 86 GLY A O 1
ATOM 578 N N . HIS A 1 87 ? 2.613 5.936 -18.773 1.00 97.88 87 HIS A N 1
ATOM 579 C CA . HIS A 1 87 ? 3.371 5.243 -17.740 1.00 97.88 87 HIS A CA 1
ATOM 580 C C . HIS A 1 87 ? 4.820 5.015 -18.179 1.00 97.88 87 HIS A C 1
ATOM 582 O O . HIS A 1 87 ? 5.085 4.740 -19.353 1.00 97.88 87 HIS A O 1
ATOM 588 N N . GLY A 1 88 ? 5.760 5.066 -17.235 1.00 97.38 88 GLY A N 1
ATOM 589 C CA . GLY A 1 88 ? 7.166 4.769 -17.522 1.00 97.38 88 GLY A CA 1
ATOM 590 C C . GLY A 1 88 ? 7.820 5.883 -18.335 1.00 97.38 88 GLY A C 1
ATOM 591 O O . GLY A 1 88 ? 8.079 5.711 -19.523 1.00 97.38 88 GLY A O 1
ATOM 592 N N . GLY A 1 89 ? 8.076 7.037 -17.715 1.00 97.44 89 GLY A N 1
ATOM 593 C CA . GLY A 1 89 ? 8.654 8.194 -18.410 1.00 97.44 89 GLY A CA 1
ATOM 594 C C . GLY A 1 89 ? 10.001 7.865 -19.054 1.00 97.44 89 GLY A C 1
ATOM 595 O O . GLY A 1 89 ? 10.229 8.218 -20.206 1.00 97.44 89 GLY A O 1
ATOM 596 N N . ALA A 1 90 ? 10.846 7.087 -18.373 1.00 97.75 90 ALA A N 1
ATOM 597 C CA . ALA A 1 90 ? 12.012 6.467 -18.996 1.00 97.75 90 ALA A CA 1
ATOM 598 C C . ALA A 1 90 ? 11.717 5.035 -19.468 1.00 97.75 90 ALA A C 1
ATOM 600 O O . ALA A 1 90 ? 11.807 4.760 -20.666 1.00 97.75 90 ALA A O 1
ATOM 601 N N . ILE A 1 91 ? 11.360 4.133 -18.551 1.00 98.44 91 ILE A N 1
ATOM 602 C CA . ILE A 1 91 ? 11.242 2.696 -18.824 1.00 98.44 91 ILE A CA 1
ATOM 603 C C . ILE A 1 91 ? 9.854 2.185 -18.432 1.00 98.44 91 ILE A C 1
ATOM 605 O O . ILE A 1 91 ? 9.373 2.445 -17.329 1.00 98.44 91 ILE A O 1
ATOM 609 N N . TYR A 1 92 ? 9.240 1.403 -19.317 1.00 98.50 92 TYR A N 1
ATOM 610 C CA . TYR A 1 92 ? 8.046 0.610 -19.030 1.00 98.50 92 TYR A CA 1
ATOM 611 C C . TYR A 1 92 ? 8.320 -0.875 -19.281 1.00 98.50 92 TYR A C 1
ATOM 613 O O . TYR A 1 92 ? 8.766 -1.241 -20.371 1.00 98.50 92 TYR A O 1
ATOM 621 N N . LEU A 1 93 ? 8.008 -1.724 -18.299 1.00 97.69 93 LEU A N 1
ATOM 622 C CA . LEU A 1 93 ? 8.068 -3.182 -18.402 1.00 97.69 93 LEU A CA 1
ATOM 623 C C . LEU A 1 93 ? 6.657 -3.786 -18.303 1.00 97.69 93 LEU A C 1
ATOM 625 O O . LEU A 1 93 ? 5.954 -3.524 -17.330 1.00 97.69 93 LEU A O 1
ATOM 629 N N . ASP A 1 94 ? 6.269 -4.608 -19.281 1.00 96.75 94 ASP A N 1
ATOM 630 C CA . ASP A 1 94 ? 5.083 -5.478 -19.247 1.00 96.75 94 ASP A CA 1
ATOM 631 C C . ASP A 1 94 ? 5.540 -6.936 -19.089 1.00 96.75 94 ASP A C 1
ATOM 633 O O . ASP A 1 94 ? 6.114 -7.519 -20.014 1.00 96.75 94 ASP A O 1
ATOM 637 N N . LEU A 1 95 ? 5.349 -7.501 -17.898 1.00 95.25 95 LEU A N 1
ATOM 638 C CA . LEU A 1 95 ? 5.845 -8.815 -17.495 1.00 95.25 95 LEU A CA 1
ATOM 639 C C . LEU A 1 95 ? 4.670 -9.792 -17.364 1.00 95.25 95 LEU A C 1
ATOM 641 O O . LEU A 1 95 ? 3.896 -9.733 -16.403 1.00 95.25 95 LEU A O 1
ATOM 645 N N . ALA A 1 96 ? 4.541 -10.718 -18.315 1.00 94.19 96 ALA A N 1
ATOM 646 C CA . ALA A 1 96 ? 3.578 -11.808 -18.211 1.00 94.19 96 ALA A CA 1
ATOM 647 C C . ALA A 1 96 ? 3.974 -12.804 -17.108 1.00 94.19 96 ALA A C 1
ATOM 649 O O . ALA A 1 96 ? 5.111 -12.816 -16.626 1.00 94.19 96 ALA A O 1
ATOM 650 N N . SER A 1 97 ? 3.036 -13.679 -16.743 1.00 93.38 97 SER A N 1
ATOM 651 C CA . SER A 1 97 ? 3.277 -14.711 -15.733 1.00 93.38 97 SER A CA 1
ATOM 652 C C . SER A 1 97 ? 4.446 -15.625 -16.117 1.00 93.38 97 SER A C 1
ATOM 654 O O . SER A 1 97 ? 4.534 -16.102 -17.251 1.00 93.38 97 SER A O 1
ATOM 656 N N . GLY A 1 98 ? 5.355 -15.855 -15.170 1.00 91.38 98 GLY A N 1
ATOM 657 C CA . GLY A 1 98 ? 6.590 -16.616 -15.358 1.00 91.38 98 GLY A CA 1
ATOM 658 C C . GLY A 1 98 ? 7.770 -15.788 -15.879 1.00 91.38 98 GLY A C 1
ATOM 659 O O . GLY A 1 98 ? 8.842 -16.348 -16.102 1.00 91.38 98 GLY A O 1
ATOM 660 N N . THR A 1 99 ? 7.598 -14.479 -16.091 1.00 92.69 99 THR A N 1
ATOM 661 C CA . THR A 1 99 ? 8.653 -13.569 -16.582 1.00 92.69 99 THR A CA 1
ATOM 662 C C . THR A 1 99 ? 9.048 -12.492 -15.575 1.00 92.69 99 THR A C 1
ATOM 664 O O . THR A 1 99 ? 9.943 -11.692 -15.839 1.00 92.69 99 THR A O 1
ATOM 667 N N . GLU A 1 100 ? 8.431 -12.485 -14.396 1.00 92.50 100 GLU A N 1
ATOM 668 C CA . GLU A 1 100 ? 8.559 -11.440 -13.382 1.00 92.50 100 GLU A CA 1
ATOM 669 C C . GLU A 1 100 ? 10.007 -11.241 -12.913 1.00 92.50 100 GLU A C 1
ATOM 671 O O . GLU A 1 100 ? 10.381 -10.146 -12.513 1.00 92.50 100 GLU A O 1
ATOM 676 N N . THR A 1 101 ? 10.856 -12.266 -13.018 1.00 91.31 101 THR A N 1
ATOM 677 C CA . THR A 1 101 ? 12.275 -12.212 -12.630 1.00 91.31 101 THR A CA 1
ATOM 678 C C . THR A 1 101 ? 13.232 -11.926 -13.788 1.00 91.31 101 THR A C 1
ATOM 680 O O . THR A 1 101 ? 14.445 -11.859 -13.580 1.00 91.31 101 THR A O 1
ATOM 683 N N . GLN A 1 102 ? 12.721 -11.781 -15.012 1.00 92.31 102 GLN A N 1
ATOM 684 C CA . GLN A 1 102 ? 13.503 -11.773 -16.251 1.00 92.31 102 GLN A CA 1
ATOM 685 C C . GLN A 1 102 ? 14.009 -10.382 -16.652 1.00 92.31 102 GLN A C 1
ATOM 687 O O . GLN A 1 102 ? 14.165 -10.070 -17.838 1.00 92.31 102 GLN A O 1
ATOM 692 N N . TYR A 1 103 ? 14.293 -9.543 -15.661 1.00 92.81 103 TYR A N 1
ATOM 693 C CA . TYR A 1 103 ? 14.864 -8.225 -15.866 1.00 92.81 103 TYR A CA 1
ATOM 694 C C . TYR A 1 103 ? 16.014 -7.942 -14.889 1.00 92.81 103 TYR A C 1
ATOM 696 O O . TYR A 1 103 ? 16.074 -8.473 -13.778 1.00 92.81 103 TYR A O 1
ATOM 704 N N . ASP A 1 104 ? 16.938 -7.094 -15.327 1.00 92.88 104 ASP A N 1
ATOM 705 C CA . ASP A 1 104 ? 18.065 -6.588 -14.546 1.00 92.88 104 ASP A CA 1
ATOM 706 C C . ASP A 1 104 ? 18.332 -5.145 -14.991 1.00 92.88 104 ASP A C 1
ATOM 708 O O . ASP A 1 104 ? 18.826 -4.938 -16.092 1.00 92.88 104 ASP A O 1
ATOM 712 N N . LEU A 1 105 ? 17.970 -4.134 -14.198 1.00 93.56 105 LEU A N 1
ATOM 713 C CA . LEU A 1 105 ? 18.217 -2.721 -14.534 1.00 93.56 105 LEU A CA 1
ATOM 714 C C . LEU A 1 105 ? 19.336 -2.112 -13.680 1.00 93.56 105 LEU A C 1
ATOM 716 O O . LEU A 1 105 ? 19.319 -0.920 -13.388 1.00 93.56 105 LEU A O 1
ATOM 720 N N . THR A 1 106 ? 20.308 -2.919 -13.263 1.00 90.56 106 THR A N 1
ATOM 721 C CA . THR A 1 106 ? 21.370 -2.516 -12.322 1.00 90.56 106 THR A CA 1
ATOM 722 C C . THR A 1 106 ? 22.294 -1.425 -12.833 1.00 90.56 106 THR A C 1
ATOM 724 O O . THR A 1 106 ? 22.812 -0.622 -12.063 1.00 90.56 106 THR A O 1
ATOM 727 N N . GLY A 1 107 ? 22.466 -1.369 -14.145 1.00 91.75 107 GLY A N 1
ATOM 728 C CA . GLY A 1 107 ? 23.176 -0.324 -14.855 1.00 91.75 107 GLY A CA 1
ATOM 729 C C . GLY A 1 107 ? 22.286 0.834 -15.300 1.00 91.75 107 GLY A C 1
ATOM 730 O O . GLY A 1 107 ? 22.780 1.671 -16.044 1.00 91.75 107 GLY A O 1
ATOM 731 N N . ALA A 1 108 ? 21.002 0.910 -14.937 1.00 92.75 108 ALA A N 1
ATOM 732 C CA . ALA A 1 108 ? 20.198 2.099 -15.225 1.00 92.75 108 ALA A CA 1
ATOM 733 C C . ALA A 1 108 ? 20.501 3.214 -14.210 1.00 92.75 108 ALA A C 1
ATOM 735 O O . ALA A 1 108 ? 20.760 2.952 -13.040 1.00 92.75 108 ALA A O 1
ATOM 736 N N . SER A 1 109 ? 20.480 4.464 -14.670 1.00 93.06 109 SER A N 1
ATOM 737 C CA . SER A 1 109 ? 20.634 5.656 -13.836 1.00 93.06 109 SER A CA 1
ATOM 738 C C . SER A 1 109 ? 19.676 6.741 -14.316 1.00 93.06 109 SER A C 1
ATOM 740 O O . SER A 1 109 ? 19.738 7.178 -15.466 1.00 93.06 109 SER A O 1
ATOM 742 N N . TYR A 1 110 ? 18.766 7.169 -13.445 1.00 93.50 110 TYR A N 1
ATOM 743 C CA . TYR A 1 110 ? 17.751 8.169 -13.773 1.00 93.50 110 TYR A CA 1
ATOM 744 C C . TYR A 1 110 ? 18.147 9.544 -13.247 1.00 93.50 110 TYR A C 1
ATOM 746 O O . TYR A 1 110 ? 18.669 9.660 -12.137 1.00 93.50 110 TYR A O 1
ATOM 754 N N . SER A 1 111 ? 17.848 10.591 -14.016 1.00 92.94 111 SER A N 1
ATOM 755 C CA . SER A 1 111 ? 18.128 11.959 -13.587 1.00 92.94 111 SER A CA 1
ATOM 756 C C . SER A 1 111 ? 17.401 12.321 -12.288 1.00 92.94 111 SER A C 1
ATOM 758 O O . SER A 1 111 ? 16.223 12.010 -12.089 1.00 92.94 111 SER A O 1
ATOM 760 N N . THR A 1 112 ? 18.118 13.024 -11.416 1.00 89.44 112 THR A N 1
ATOM 761 C CA . THR A 1 112 ? 17.610 13.633 -10.180 1.00 89.44 112 THR A CA 1
ATOM 762 C C . THR A 1 112 ? 17.661 15.161 -10.223 1.00 89.44 112 THR A C 1
ATOM 764 O O . THR A 1 112 ? 17.204 15.816 -9.287 1.00 89.44 112 THR A O 1
ATOM 767 N N . THR A 1 113 ? 18.192 15.744 -11.301 1.00 91.12 113 THR A N 1
ATOM 768 C CA . THR A 1 113 ? 18.279 17.194 -11.492 1.00 91.12 113 THR A CA 1
ATOM 769 C C . THR A 1 113 ? 16.930 17.731 -11.954 1.00 91.12 113 THR A C 1
ATOM 771 O O . THR A 1 113 ? 16.401 17.249 -12.951 1.00 91.12 113 THR A O 1
ATOM 774 N N . ILE A 1 114 ? 16.407 18.749 -11.258 1.00 90.69 114 ILE A N 1
ATOM 775 C CA . ILE A 1 114 ? 15.057 19.318 -11.447 1.00 90.69 114 ILE A CA 1
ATOM 776 C C . ILE A 1 114 ? 14.722 19.568 -12.929 1.00 90.69 114 ILE A C 1
ATOM 778 O O . ILE A 1 114 ? 13.685 19.106 -13.399 1.00 90.69 114 ILE A O 1
ATOM 782 N N . ASP A 1 115 ? 15.626 20.199 -13.681 1.00 94.19 115 ASP A N 1
ATOM 783 C CA . ASP A 1 115 ? 15.386 20.584 -15.083 1.00 94.19 115 ASP A CA 1
ATOM 784 C C . ASP A 1 115 ? 15.525 19.432 -16.090 1.00 94.19 115 ASP A C 1
ATOM 786 O O . ASP A 1 115 ? 15.295 19.607 -17.286 1.00 94.19 115 ASP A O 1
ATOM 790 N N . THR A 1 116 ? 15.929 18.246 -15.631 1.00 95.75 116 THR A N 1
ATOM 791 C CA . THR A 1 116 ? 16.103 17.065 -16.490 1.00 95.75 116 THR A CA 1
ATOM 792 C C . THR A 1 116 ? 15.426 15.817 -15.933 1.00 95.75 116 THR A C 1
ATOM 794 O O . THR A 1 116 ? 15.780 14.693 -16.299 1.00 95.75 116 THR A O 1
ATOM 797 N N . LEU A 1 117 ? 14.444 15.996 -15.046 1.00 95.00 117 LEU A N 1
ATOM 798 C CA . LEU A 1 117 ? 13.631 14.898 -14.537 1.00 95.00 117 LEU A CA 1
ATOM 799 C C . LEU A 1 117 ? 12.828 14.242 -15.665 1.00 95.00 117 LEU A C 1
ATOM 801 O O . LEU A 1 117 ? 12.359 14.897 -16.595 1.00 95.00 117 LEU A O 1
ATOM 805 N N . ASN A 1 118 ? 12.635 12.931 -15.547 1.00 96.50 118 ASN A N 1
ATOM 806 C CA . ASN A 1 118 ? 11.708 12.201 -16.403 1.00 96.50 118 ASN A CA 1
ATOM 807 C C . ASN A 1 118 ? 10.253 12.493 -15.992 1.00 96.50 118 ASN A C 1
ATOM 809 O O . ASN A 1 118 ? 9.990 12.851 -14.839 1.00 96.50 118 ASN A O 1
ATOM 813 N N . ASN A 1 119 ? 9.299 12.317 -16.909 1.00 96.88 119 ASN A N 1
ATOM 814 C CA . ASN A 1 119 ? 7.899 12.676 -16.676 1.00 96.88 119 ASN A CA 1
ATOM 815 C C . ASN A 1 119 ? 6.901 11.615 -17.169 1.00 96.88 119 ASN A C 1
ATOM 817 O O . ASN A 1 119 ? 7.035 11.069 -18.261 1.00 96.88 119 ASN A O 1
ATOM 821 N N . ALA A 1 120 ? 5.881 11.343 -16.358 1.00 97.38 120 ALA A N 1
ATOM 822 C CA . ALA A 1 120 ? 4.780 10.418 -16.631 1.00 97.38 120 ALA A CA 1
ATOM 823 C C . ALA A 1 120 ? 3.629 10.694 -15.651 1.00 97.38 120 ALA A C 1
ATOM 825 O O . ALA A 1 120 ? 3.847 11.362 -14.638 1.00 97.38 120 ALA A O 1
ATOM 826 N N . GLN A 1 121 ? 2.443 10.128 -15.897 1.00 95.81 121 GLN A N 1
ATOM 827 C CA . GLN A 1 121 ? 1.393 10.074 -14.873 1.00 95.81 121 GLN A CA 1
ATOM 828 C C . GLN A 1 121 ? 1.858 9.225 -13.680 1.00 95.81 121 GLN A C 1
ATOM 830 O O . GLN A 1 121 ? 1.809 9.670 -12.535 1.00 95.81 121 GLN A O 1
ATOM 835 N N . TYR A 1 122 ? 2.372 8.022 -13.962 1.00 95.56 122 TYR A N 1
ATOM 836 C CA . TYR A 1 122 ? 2.942 7.113 -12.970 1.00 95.56 122 TYR A CA 1
ATOM 837 C C . TYR A 1 122 ? 4.229 6.469 -13.484 1.00 95.56 122 TYR A C 1
ATOM 839 O O . TYR A 1 122 ? 4.368 6.153 -14.666 1.00 95.56 122 TYR A O 1
ATOM 847 N N . GLY A 1 123 ? 5.178 6.240 -12.577 1.00 95.06 123 GLY A N 1
ATOM 848 C CA . GLY A 1 123 ? 6.472 5.666 -12.925 1.00 95.06 123 GLY A CA 1
ATOM 849 C C . GLY A 1 123 ? 7.274 6.629 -13.790 1.00 95.06 123 GLY A C 1
ATOM 850 O O . GLY A 1 123 ? 7.628 6.301 -14.918 1.00 95.06 123 GLY A O 1
ATOM 851 N N . LYS A 1 124 ? 7.537 7.844 -13.289 1.00 95.69 124 LYS A N 1
ATOM 852 C CA . LYS A 1 124 ? 8.323 8.859 -14.017 1.00 95.69 124 LYS A CA 1
ATOM 853 C C . LYS A 1 124 ? 9.647 8.281 -14.518 1.00 95.69 124 LYS A C 1
ATOM 855 O O . LYS A 1 124 ? 10.041 8.545 -15.645 1.00 95.69 124 LYS A O 1
ATOM 860 N N . ASN A 1 125 ? 10.289 7.437 -13.713 1.00 95.69 125 ASN A N 1
ATOM 861 C CA . ASN A 1 125 ? 11.486 6.705 -14.107 1.00 95.69 125 ASN A CA 1
ATOM 862 C C . ASN A 1 125 ? 11.123 5.319 -14.637 1.00 95.69 125 ASN A C 1
ATOM 864 O O . ASN A 1 125 ? 11.380 5.012 -15.798 1.00 95.69 125 ASN A O 1
ATOM 868 N N . LEU A 1 126 ? 10.500 4.499 -13.796 1.00 96.31 126 LEU A N 1
ATOM 869 C CA . LEU A 1 126 ? 10.210 3.106 -14.102 1.00 96.31 126 LEU A CA 1
ATOM 870 C C . LEU A 1 126 ? 8.759 2.794 -13.772 1.00 96.31 126 LEU A C 1
ATOM 872 O O . LEU A 1 126 ? 8.279 3.103 -12.677 1.00 96.31 126 LEU A O 1
ATOM 876 N N . PHE A 1 127 ? 8.097 2.130 -14.710 1.00 97.69 127 PHE A N 1
ATOM 877 C CA . PHE A 1 127 ? 6.815 1.495 -14.475 1.00 97.69 127 PHE A CA 1
ATOM 878 C C . PHE A 1 127 ? 6.898 -0.007 -14.752 1.00 97.69 127 PHE A C 1
ATOM 880 O O . PHE A 1 127 ? 7.380 -0.406 -15.812 1.00 97.69 127 PHE A O 1
ATOM 887 N N . ILE A 1 128 ? 6.418 -0.831 -13.818 1.00 97.06 128 ILE A N 1
ATOM 888 C CA . ILE A 1 128 ? 6.350 -2.291 -13.977 1.00 97.06 128 ILE A CA 1
ATOM 889 C C . ILE A 1 128 ? 4.895 -2.735 -13.904 1.00 97.06 128 ILE A C 1
ATOM 891 O O . ILE A 1 128 ? 4.271 -2.673 -12.851 1.00 97.06 128 ILE A O 1
ATOM 895 N N . LYS A 1 129 ? 4.356 -3.239 -15.007 1.00 97.62 129 LYS A N 1
ATOM 896 C CA . LYS A 1 129 ? 3.134 -4.038 -14.997 1.00 97.62 129 LYS A CA 1
ATOM 897 C C . LYS A 1 129 ? 3.549 -5.500 -14.960 1.00 97.62 129 LYS A C 1
ATOM 899 O O . LYS A 1 129 ? 4.242 -5.951 -15.865 1.00 97.62 129 LYS A O 1
ATOM 904 N N . ALA A 1 130 ? 3.158 -6.228 -13.923 1.00 95.81 130 ALA A N 1
ATOM 905 C CA . ALA A 1 130 ? 3.515 -7.633 -13.772 1.00 95.81 130 ALA A CA 1
ATOM 906 C C . ALA A 1 130 ? 2.283 -8.472 -13.461 1.00 95.81 130 ALA A C 1
ATOM 908 O O . ALA A 1 130 ? 1.396 -8.011 -12.751 1.00 95.81 130 ALA A O 1
ATOM 909 N N . ALA A 1 131 ? 2.246 -9.719 -13.933 1.00 95.06 131 ALA A N 1
ATOM 910 C CA . ALA A 1 131 ? 1.195 -10.663 -13.546 1.00 95.06 131 ALA A CA 1
ATOM 911 C C . ALA A 1 131 ? 1.133 -10.869 -12.021 1.00 95.06 131 ALA A C 1
ATOM 913 O O . ALA A 1 131 ? 0.044 -10.982 -11.465 1.00 95.06 131 ALA A O 1
ATOM 914 N N . ASN A 1 132 ? 2.294 -10.857 -11.358 1.00 95.00 132 ASN A N 1
ATOM 915 C CA . ASN A 1 132 ? 2.425 -10.741 -9.912 1.00 95.00 132 ASN A CA 1
ATOM 916 C C . ASN A 1 132 ? 3.547 -9.742 -9.570 1.00 95.00 132 ASN A C 1
ATOM 918 O O . ASN A 1 132 ? 4.737 -10.012 -9.757 1.00 95.00 132 ASN A O 1
ATOM 922 N N . LEU A 1 133 ? 3.179 -8.569 -9.061 1.00 95.38 133 LEU A N 1
ATOM 923 C CA . LEU A 1 133 ? 4.121 -7.491 -8.768 1.00 95.38 133 LEU A CA 1
ATOM 924 C C . LEU A 1 133 ? 5.026 -7.820 -7.577 1.00 95.38 133 LEU A C 1
ATOM 926 O O . LEU A 1 133 ? 6.192 -7.433 -7.583 1.00 95.38 133 LEU A O 1
ATOM 930 N N . ARG A 1 134 ? 4.539 -8.595 -6.597 1.00 93.38 134 ARG A N 1
ATOM 931 C CA . ARG A 1 134 ? 5.346 -9.114 -5.475 1.00 93.38 134 ARG A CA 1
ATOM 932 C C . ARG A 1 134 ? 6.471 -10.029 -5.966 1.00 93.38 134 ARG A C 1
ATOM 934 O O . ARG A 1 134 ? 7.568 -9.970 -5.422 1.00 93.38 134 ARG A O 1
ATOM 941 N N . SER A 1 135 ? 6.217 -10.855 -6.980 1.00 92.81 135 SER A N 1
ATOM 942 C CA . SER A 1 135 ? 7.231 -11.708 -7.608 1.00 92.81 135 SER A CA 1
ATOM 943 C C . SER A 1 135 ? 8.245 -10.897 -8.409 1.00 92.81 135 SER A C 1
ATOM 945 O O . SER A 1 135 ? 9.432 -11.215 -8.386 1.00 92.81 135 SER A O 1
ATOM 947 N N . ALA A 1 136 ? 7.794 -9.838 -9.090 1.00 92.50 136 ALA A N 1
ATOM 948 C CA . ALA A 1 136 ? 8.684 -8.951 -9.833 1.00 92.50 136 ALA A CA 1
ATOM 949 C C . ALA A 1 136 ? 9.557 -8.103 -8.903 1.00 92.50 136 ALA A C 1
ATOM 951 O O . ALA A 1 136 ? 10.709 -7.824 -9.224 1.00 92.50 136 ALA A O 1
ATOM 952 N N . VAL A 1 137 ? 9.013 -7.694 -7.757 1.00 91.44 137 VAL A N 1
ATOM 953 C CA . VAL A 1 137 ? 9.630 -6.779 -6.793 1.00 91.44 137 VAL A CA 1
ATOM 954 C C . VAL A 1 137 ? 9.540 -7.409 -5.387 1.00 91.44 137 VAL A C 1
ATOM 956 O O . VAL A 1 137 ? 8.647 -7.084 -4.595 1.00 91.44 137 VAL A O 1
ATOM 959 N N . PRO A 1 138 ? 10.416 -8.380 -5.067 1.00 89.50 138 PRO A N 1
ATOM 960 C CA . PRO A 1 138 ? 10.344 -9.120 -3.809 1.00 89.50 138 PRO A CA 1
ATOM 961 C C . PRO A 1 138 ? 10.684 -8.250 -2.589 1.00 89.50 138 PRO A C 1
ATOM 963 O O . PRO A 1 138 ? 11.442 -7.283 -2.676 1.00 89.50 138 PRO A O 1
ATOM 966 N N . ILE A 1 139 ? 10.118 -8.611 -1.430 1.00 87.62 139 ILE A N 1
ATOM 967 C CA . ILE A 1 139 ? 10.444 -7.970 -0.145 1.00 87.62 139 ILE A CA 1
ATOM 968 C C . ILE A 1 139 ? 11.900 -8.260 0.207 1.00 87.62 139 ILE A C 1
ATOM 970 O O . ILE A 1 139 ? 12.370 -9.384 0.034 1.00 87.62 139 ILE A O 1
ATOM 974 N N . GLY A 1 140 ? 12.591 -7.266 0.763 1.00 71.81 140 GLY A N 1
ATOM 975 C CA . GLY A 1 140 ? 13.901 -7.494 1.369 1.00 71.81 140 GLY A CA 1
ATOM 976 C C . GLY A 1 140 ? 15.012 -7.769 0.359 1.00 71.81 140 GLY A C 1
ATOM 977 O O . GLY A 1 140 ? 16.083 -8.229 0.756 1.00 71.81 140 GLY A O 1
ATOM 978 N N . ASP A 1 141 ? 14.8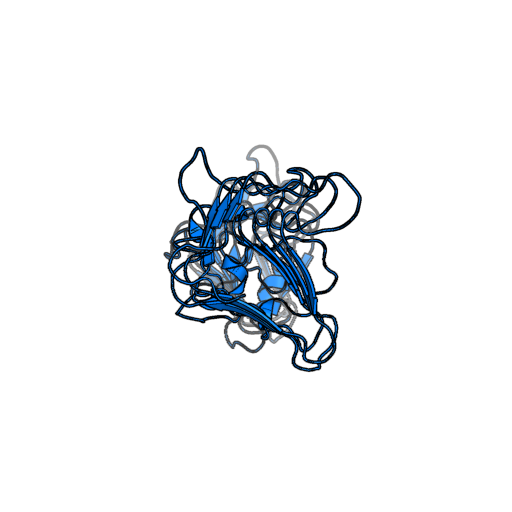00 -7.446 -0.923 1.00 62.28 141 ASP A N 1
ATOM 979 C CA . ASP A 1 141 ? 15.903 -7.280 -1.864 1.00 62.28 141 ASP A CA 1
ATOM 980 C C . ASP A 1 141 ? 16.728 -6.064 -1.411 1.00 62.28 141 ASP A C 1
ATOM 982 O O . ASP A 1 141 ? 16.487 -4.918 -1.803 1.00 62.28 141 ASP A O 1
ATOM 986 N N . SER A 1 142 ? 17.681 -6.336 -0.512 1.00 49.09 142 SER A N 1
ATOM 987 C CA . SER A 1 142 ? 18.543 -5.379 0.196 1.00 49.09 142 SER A CA 1
ATOM 988 C C . SER A 1 142 ? 19.296 -4.441 -0.734 1.00 49.09 142 SER A C 1
ATOM 990 O O . SER A 1 142 ? 19.845 -3.424 -0.314 1.00 49.09 142 SER A O 1
ATOM 992 N N . THR A 1 143 ? 19.316 -4.782 -2.010 1.00 50.22 143 THR A N 1
ATOM 993 C CA . THR A 1 143 ? 20.122 -4.118 -2.987 1.00 50.22 143 THR A CA 1
ATOM 994 C C . THR A 1 143 ? 19.350 -3.079 -3.786 1.00 50.22 143 THR A C 1
ATOM 996 O O . THR A 1 143 ? 19.970 -2.149 -4.295 1.00 50.22 143 THR A O 1
ATOM 999 N N . ARG A 1 144 ? 18.015 -3.187 -3.928 1.00 63.53 144 ARG A N 1
ATOM 1000 C CA . ARG A 1 144 ? 17.240 -2.367 -4.895 1.00 63.53 144 ARG A CA 1
ATOM 1001 C C . ARG A 1 144 ? 17.848 -2.430 -6.313 1.00 63.53 144 ARG A C 1
ATOM 1003 O O . ARG A 1 144 ? 17.478 -1.646 -7.190 1.00 63.53 144 ARG A O 1
ATOM 1010 N N . ILE A 1 145 ? 18.823 -3.330 -6.520 1.00 57.31 145 ILE A N 1
ATOM 1011 C CA . ILE A 1 145 ? 19.910 -3.157 -7.489 1.00 57.31 145 ILE A CA 1
ATOM 1012 C C . ILE A 1 145 ? 19.265 -3.275 -8.857 1.00 57.31 145 ILE A C 1
ATOM 1014 O O . ILE A 1 145 ? 19.492 -2.430 -9.714 1.00 57.31 145 ILE A O 1
ATOM 1018 N N . LYS A 1 146 ? 18.329 -4.216 -9.025 1.00 67.44 146 LYS A N 1
ATOM 1019 C CA . LYS A 1 146 ? 17.645 -4.466 -10.295 1.00 67.44 146 LYS A CA 1
ATOM 1020 C C . LYS A 1 146 ? 16.745 -3.338 -10.799 1.00 67.44 146 LYS A C 1
ATOM 1022 O O . LYS A 1 146 ? 16.299 -3.453 -11.933 1.00 67.44 146 LYS A O 1
ATOM 1027 N N . LEU A 1 147 ? 16.465 -2.286 -10.023 1.00 77.50 147 LEU A N 1
ATOM 1028 C CA . LEU A 1 147 ? 15.631 -1.160 -10.474 1.00 77.50 147 LEU A CA 1
ATOM 1029 C C . LEU A 1 147 ? 16.454 0.026 -11.006 1.00 77.50 147 LEU A C 1
ATOM 1031 O O . LEU A 1 147 ? 15.890 0.885 -11.685 1.00 77.50 147 LEU A O 1
ATOM 1035 N N . GLY A 1 148 ? 17.761 0.088 -10.706 1.00 65.88 148 GLY A N 1
ATOM 1036 C CA . GLY A 1 148 ? 18.661 1.166 -11.149 1.00 65.88 148 GLY A CA 1
ATOM 1037 C C . GLY A 1 148 ? 18.354 2.547 -10.553 1.00 65.88 148 GLY A C 1
ATOM 1038 O O . GLY A 1 148 ? 18.676 3.580 -11.137 1.00 65.88 148 GLY A O 1
ATOM 1039 N N . ALA A 1 149 ? 17.662 2.600 -9.412 1.00 67.31 149 ALA A N 1
ATOM 1040 C CA . ALA A 1 149 ? 17.241 3.851 -8.788 1.00 67.31 149 ALA A CA 1
ATOM 1041 C C . ALA A 1 149 ? 18.061 4.172 -7.530 1.00 67.31 149 ALA A C 1
ATOM 1043 O O . ALA A 1 149 ? 18.100 3.387 -6.584 1.00 67.31 149 ALA A O 1
ATOM 1044 N N . LEU A 1 150 ? 18.642 5.375 -7.488 1.00 60.06 150 LEU A N 1
ATOM 1045 C CA . LEU A 1 150 ? 19.193 5.973 -6.270 1.00 60.06 150 LEU A CA 1
ATOM 1046 C C . LEU A 1 150 ? 18.058 6.693 -5.518 1.00 60.06 150 LEU A C 1
ATOM 1048 O O . LEU A 1 150 ? 17.471 7.635 -6.046 1.00 60.06 150 LEU A O 1
ATOM 1052 N N . ASN A 1 151 ? 17.748 6.261 -4.292 1.00 61.41 151 ASN A N 1
ATOM 1053 C CA . ASN A 1 151 ? 16.803 6.913 -3.363 1.00 61.41 151 ASN A CA 1
ATOM 1054 C C . ASN A 1 151 ? 15.392 7.216 -3.936 1.00 61.41 151 ASN A C 1
ATOM 1056 O O . ASN A 1 151 ? 14.943 8.373 -3.925 1.00 61.41 151 ASN A O 1
ATOM 1060 N N . PRO A 1 152 ? 14.652 6.202 -4.428 1.00 60.81 152 PRO A N 1
ATOM 1061 C CA . PRO A 1 152 ? 13.302 6.399 -4.966 1.00 60.81 152 PRO A CA 1
ATOM 1062 C C . PRO A 1 152 ? 12.274 6.843 -3.914 1.00 60.81 152 PRO A C 1
ATOM 1064 O O . PRO A 1 152 ? 11.220 7.353 -4.278 1.00 60.81 152 PRO A O 1
ATOM 1067 N N . GLU A 1 153 ? 12.602 6.724 -2.624 1.00 63.69 153 GLU A N 1
ATOM 1068 C CA . GLU A 1 153 ? 11.756 7.129 -1.493 1.00 63.69 153 GLU A CA 1
ATOM 1069 C C . GLU A 1 153 ? 11.460 8.639 -1.428 1.00 63.69 153 GLU A C 1
ATOM 1071 O O . GLU A 1 153 ? 10.626 9.072 -0.641 1.00 63.69 153 GLU A O 1
ATOM 1076 N N . THR A 1 154 ? 12.133 9.453 -2.248 1.00 71.81 154 THR A N 1
ATOM 1077 C CA . THR A 1 154 ? 11.935 10.913 -2.291 1.00 71.81 154 THR A CA 1
ATOM 1078 C C . THR A 1 154 ? 10.694 11.347 -3.074 1.00 71.81 154 THR A C 1
ATOM 1080 O O . THR A 1 154 ? 10.200 12.450 -2.864 1.00 71.81 154 THR A O 1
ATOM 1083 N N . ASP A 1 155 ? 10.208 10.514 -3.997 1.00 84.81 155 ASP A N 1
ATOM 1084 C CA . ASP A 1 155 ? 8.984 10.753 -4.768 1.00 84.81 155 ASP A CA 1
ATOM 1085 C C . ASP A 1 155 ? 8.428 9.403 -5.231 1.00 84.81 155 ASP A C 1
ATOM 1087 O O . ASP A 1 155 ? 8.954 8.786 -6.165 1.00 84.81 155 ASP A O 1
ATOM 1091 N N . PHE A 1 156 ? 7.344 8.962 -4.590 1.00 88.12 156 PHE A N 1
ATOM 1092 C CA . PHE A 1 156 ? 6.701 7.681 -4.872 1.00 88.12 156 PHE A CA 1
ATOM 1093 C C . PHE A 1 156 ? 6.277 7.528 -6.337 1.00 88.12 156 PHE A C 1
ATOM 1095 O O . PHE A 1 156 ? 6.296 6.415 -6.849 1.00 88.12 156 PHE A O 1
ATOM 1102 N N . TYR A 1 157 ? 6.017 8.622 -7.062 1.00 91.75 157 TYR A N 1
ATOM 1103 C CA . TYR A 1 157 ? 5.631 8.571 -8.475 1.00 91.75 157 TYR A CA 1
ATOM 1104 C C . TYR A 1 157 ? 6.780 8.180 -9.411 1.00 91.75 157 TYR A C 1
ATOM 1106 O O . TYR A 1 157 ? 6.538 7.914 -10.591 1.00 91.75 157 TYR A O 1
ATOM 1114 N N . LYS A 1 158 ? 8.032 8.142 -8.937 1.00 92.44 158 LYS A N 1
ATOM 1115 C CA . LYS A 1 158 ? 9.186 7.762 -9.765 1.00 92.44 158 LYS A CA 1
ATOM 1116 C C . LYS A 1 158 ? 9.171 6.287 -10.139 1.00 92.44 158 LYS A C 1
ATOM 1118 O O . LYS A 1 158 ? 9.478 5.973 -11.289 1.00 92.44 158 LYS A O 1
ATOM 1123 N N . LEU A 1 159 ? 8.819 5.417 -9.192 1.00 93.25 159 LEU A N 1
ATOM 1124 C CA . LEU A 1 159 ? 8.790 3.967 -9.363 1.00 93.25 159 LEU A CA 1
ATOM 1125 C C . LEU A 1 159 ? 7.408 3.441 -8.980 1.00 93.25 159 LEU A C 1
ATOM 1127 O O . LEU A 1 159 ? 7.069 3.374 -7.800 1.00 93.25 159 LEU A O 1
ATOM 1131 N N . MET A 1 160 ? 6.624 3.050 -9.978 1.00 94.94 160 MET A N 1
ATOM 1132 C CA . MET A 1 160 ? 5.247 2.590 -9.784 1.00 94.94 160 MET A CA 1
ATOM 1133 C C . MET A 1 160 ? 5.025 1.271 -10.522 1.00 94.94 160 MET A C 1
ATOM 1135 O O . MET A 1 160 ? 5.793 0.913 -11.417 1.00 94.94 160 MET A O 1
ATOM 1139 N N . GLY A 1 161 ? 3.962 0.554 -10.186 1.00 96.12 161 GLY A N 1
ATOM 1140 C CA . GLY A 1 161 ? 3.595 -0.639 -10.930 1.00 96.12 161 GLY A CA 1
ATOM 1141 C C . GLY A 1 161 ? 2.147 -1.062 -10.782 1.00 96.12 161 GLY A C 1
ATOM 1142 O O . GLY A 1 161 ? 1.416 -0.550 -9.938 1.00 96.12 161 GLY A O 1
ATOM 1143 N N . TYR A 1 162 ? 1.756 -2.012 -11.624 1.00 97.38 162 TYR A N 1
ATOM 1144 C CA . TYR A 1 162 ? 0.478 -2.709 -11.553 1.00 97.38 162 TYR A CA 1
ATOM 1145 C C . TYR A 1 162 ? 0.696 -4.166 -11.170 1.00 97.38 162 TYR A C 1
ATOM 1147 O O . TYR A 1 162 ? 1.605 -4.824 -11.683 1.00 97.38 162 TYR A O 1
ATOM 1155 N N . ASP A 1 163 ? -0.170 -4.647 -10.284 1.00 96.44 163 ASP A N 1
ATOM 1156 C CA . ASP A 1 163 ? -0.223 -6.035 -9.843 1.00 96.44 163 ASP A CA 1
ATOM 1157 C C . ASP A 1 163 ? -1.364 -6.772 -10.545 1.00 96.44 163 ASP A C 1
ATOM 1159 O O . ASP A 1 163 ? -2.542 -6.492 -10.319 1.00 96.44 163 ASP A O 1
ATOM 1163 N N . GLY A 1 164 ? -1.015 -7.686 -11.442 1.00 93.94 164 GLY A N 1
ATOM 1164 C CA . GLY A 1 164 ? -1.955 -8.436 -12.260 1.00 93.94 164 GLY A CA 1
ATOM 1165 C C . GLY A 1 164 ? -2.733 -7.552 -13.237 1.00 93.94 164 GLY A C 1
ATOM 1166 O O . GLY A 1 164 ? -2.175 -6.726 -13.959 1.00 93.94 164 GLY A O 1
ATOM 1167 N N . ALA A 1 165 ? -4.050 -7.760 -13.279 1.00 90.56 165 ALA A N 1
ATOM 1168 C CA . ALA A 1 165 ? -4.975 -7.003 -14.125 1.00 90.56 165 ALA A CA 1
ATOM 1169 C C . ALA A 1 165 ? -5.489 -5.706 -13.466 1.00 90.56 165 ALA A C 1
ATOM 1171 O O . ALA A 1 165 ? -6.345 -5.031 -14.038 1.00 90.56 165 ALA A O 1
ATOM 1172 N N . ASN A 1 166 ? -5.004 -5.365 -12.267 1.00 86.19 166 ASN A N 1
ATOM 1173 C CA . ASN A 1 166 ? -5.439 -4.174 -11.544 1.00 86.19 166 ASN A CA 1
ATOM 1174 C C . ASN A 1 166 ? -4.988 -2.885 -12.247 1.00 86.19 166 ASN A C 1
ATOM 1176 O O . ASN A 1 166 ? -3.943 -2.837 -12.893 1.00 86.19 166 ASN A O 1
ATOM 1180 N N . THR A 1 167 ? -5.758 -1.812 -12.059 1.00 89.19 167 THR A N 1
ATOM 1181 C CA . THR A 1 167 ? -5.449 -0.468 -12.584 1.00 89.19 167 THR A CA 1
ATOM 1182 C C . THR A 1 167 ? -4.954 0.497 -11.506 1.00 89.19 167 THR A C 1
ATOM 1184 O O . THR A 1 167 ? -4.700 1.668 -11.790 1.00 89.19 167 THR A O 1
ATOM 1187 N N . LEU A 1 168 ? -4.829 0.032 -10.259 1.00 92.75 168 LEU A N 1
ATOM 1188 C CA . LEU A 1 168 ? -4.266 0.814 -9.165 1.00 92.75 168 LEU A CA 1
ATOM 1189 C C . LEU A 1 168 ? -2.743 0.844 -9.282 1.00 92.75 168 LEU A C 1
ATOM 1191 O O . LEU A 1 168 ? -2.094 -0.188 -9.125 1.00 92.75 168 LEU A O 1
ATOM 1195 N N . ALA A 1 169 ? -2.176 2.027 -9.517 1.00 94.38 169 ALA A N 1
ATOM 1196 C CA . ALA A 1 169 ? -0.731 2.195 -9.584 1.00 94.38 169 ALA A CA 1
ATOM 1197 C C . ALA A 1 169 ? -0.162 2.192 -8.162 1.00 94.38 169 ALA A C 1
ATOM 1199 O O . ALA A 1 169 ? -0.458 3.083 -7.368 1.00 94.38 169 ALA A O 1
ATOM 1200 N N . ILE A 1 170 ? 0.661 1.196 -7.852 1.00 94.00 170 ILE A N 1
ATOM 1201 C CA . ILE A 1 170 ? 1.244 0.989 -6.527 1.00 94.00 170 ILE A CA 1
ATOM 1202 C C . ILE A 1 170 ? 2.684 1.510 -6.541 1.00 94.00 170 ILE A C 1
ATOM 1204 O O . ILE A 1 170 ? 3.472 1.078 -7.391 1.00 94.00 170 ILE A O 1
ATOM 1208 N N . PRO A 1 171 ? 3.068 2.407 -5.616 1.00 93.25 171 PRO A N 1
ATOM 1209 C CA . PRO A 1 171 ? 4.465 2.752 -5.415 1.00 93.25 171 PRO A CA 1
ATOM 1210 C C . PRO A 1 171 ? 5.275 1.508 -5.087 1.00 93.25 171 PRO A C 1
ATOM 1212 O O . PRO A 1 171 ? 4.991 0.815 -4.108 1.00 93.25 171 PRO A O 1
ATOM 1215 N N . LEU A 1 172 ? 6.324 1.243 -5.869 1.00 92.31 172 LEU A N 1
ATOM 1216 C CA . LEU A 1 172 ? 7.130 0.034 -5.681 1.00 92.31 172 LEU A CA 1
ATOM 1217 C C . LEU A 1 172 ? 7.774 -0.019 -4.290 1.00 92.31 172 LEU A C 1
ATOM 1219 O O . LEU A 1 172 ? 8.048 -1.110 -3.806 1.00 92.31 172 LEU A O 1
ATOM 1223 N N . TYR A 1 173 ? 7.935 1.129 -3.623 1.00 89.62 173 TYR A N 1
ATOM 1224 C CA . TYR A 1 173 ? 8.362 1.218 -2.226 1.00 89.62 173 TYR A CA 1
ATOM 1225 C C . TYR A 1 173 ? 7.537 0.329 -1.288 1.00 89.62 173 TYR A C 1
ATOM 1227 O O . TYR A 1 173 ? 8.109 -0.471 -0.553 1.00 89.62 173 TYR A O 1
ATOM 1235 N N . TYR A 1 174 ? 6.207 0.402 -1.357 1.00 91.12 174 TYR A N 1
ATOM 1236 C CA . TYR A 1 174 ? 5.307 -0.424 -0.535 1.00 91.12 174 TYR A CA 1
ATOM 1237 C C . TYR A 1 174 ? 5.210 -1.865 -1.029 1.00 91.12 174 TYR A C 1
ATOM 1239 O O . TYR A 1 174 ? 4.735 -2.756 -0.334 1.00 91.12 174 TYR A O 1
ATOM 1247 N N . VAL A 1 175 ? 5.706 -2.119 -2.239 1.00 92.50 175 VAL A N 1
ATOM 1248 C CA . VAL A 1 175 ? 5.964 -3.476 -2.678 1.00 92.50 175 VAL A CA 1
ATOM 1249 C C . VAL A 1 175 ? 7.207 -3.961 -1.928 1.00 92.50 175 VAL A C 1
ATOM 1251 O O . VAL A 1 175 ? 7.067 -4.716 -0.978 1.00 92.50 175 VAL A O 1
ATOM 1254 N N . TYR A 1 176 ? 8.428 -3.531 -2.238 1.00 88.88 176 TYR A N 1
ATOM 1255 C CA . TYR A 1 176 ? 9.640 -4.173 -1.687 1.00 88.88 176 TYR A CA 1
ATOM 1256 C C . TYR A 1 176 ? 9.911 -3.969 -0.179 1.00 88.88 176 TYR A C 1
ATOM 1258 O O . TYR A 1 176 ? 10.823 -4.610 0.353 1.00 88.88 176 TYR A O 1
ATOM 1266 N N . THR A 1 177 ? 9.187 -3.094 0.523 1.00 88.19 177 THR A N 1
ATOM 1267 C CA . THR A 1 177 ? 9.350 -2.912 1.977 1.00 88.19 177 THR A CA 1
ATOM 1268 C C . THR A 1 177 ? 8.367 -3.763 2.775 1.00 88.19 177 THR A C 1
ATOM 1270 O O . THR A 1 177 ? 7.247 -4.017 2.348 1.00 88.19 177 THR A O 1
ATOM 1273 N N . ALA A 1 178 ? 8.802 -4.223 3.948 1.00 91.56 178 ALA A N 1
ATOM 1274 C CA . ALA A 1 178 ? 7.914 -4.859 4.912 1.00 91.56 178 ALA A CA 1
ATOM 1275 C C . ALA A 1 178 ? 7.140 -3.797 5.709 1.00 91.56 178 ALA A C 1
ATOM 1277 O O . ALA A 1 178 ? 7.624 -2.677 5.905 1.00 91.56 178 ALA A O 1
ATOM 1278 N N . VAL A 1 179 ? 5.954 -4.162 6.192 1.00 94.00 179 VAL A N 1
ATOM 1279 C CA . VAL A 1 179 ? 5.192 -3.349 7.147 1.00 94.00 179 VAL A CA 1
ATOM 1280 C C . VAL A 1 179 ? 5.946 -3.322 8.482 1.00 94.00 179 VAL A C 1
ATOM 1282 O O . VAL A 1 179 ? 6.403 -4.353 8.971 1.00 94.00 179 VAL A O 1
ATOM 1285 N N . ILE A 1 180 ? 6.122 -2.133 9.062 1.00 94.50 180 ILE A N 1
ATOM 1286 C CA . ILE A 1 180 ? 6.926 -1.950 10.277 1.00 94.50 180 ILE A CA 1
ATOM 1287 C C . ILE A 1 180 ? 6.220 -2.611 11.466 1.00 94.50 180 ILE A C 1
ATOM 1289 O O . ILE A 1 180 ? 5.041 -2.362 11.715 1.00 94.50 180 ILE A O 1
ATOM 1293 N N . SER A 1 181 ? 6.961 -3.439 12.209 1.00 95.00 181 SER A N 1
ATOM 1294 C CA . SER A 1 181 ? 6.484 -4.142 13.413 1.00 95.00 181 SER A CA 1
ATOM 1295 C C . SER A 1 181 ? 5.246 -5.025 13.194 1.00 95.00 181 SER A C 1
ATOM 1297 O O . SER A 1 181 ? 4.546 -5.340 14.158 1.00 95.00 181 SER A O 1
ATOM 1299 N N . ASP A 1 182 ? 4.964 -5.395 11.939 1.00 95.94 182 ASP A N 1
ATOM 1300 C CA . ASP A 1 182 ? 3.751 -6.107 11.519 1.00 95.94 182 ASP A CA 1
ATOM 1301 C C . ASP A 1 182 ? 2.444 -5.402 11.943 1.00 95.94 182 ASP A C 1
ATOM 1303 O O . ASP A 1 182 ? 1.418 -6.050 12.157 1.00 95.94 182 ASP A O 1
ATOM 1307 N N . ILE A 1 183 ? 2.470 -4.068 12.082 1.00 98.06 183 ILE A N 1
ATOM 1308 C CA . ILE A 1 183 ? 1.293 -3.249 12.407 1.00 98.06 183 ILE A CA 1
ATOM 1309 C C . ILE A 1 183 ? 0.666 -2.742 11.109 1.00 98.06 183 ILE A C 1
ATOM 1311 O O . ILE A 1 183 ? 1.169 -1.811 10.486 1.00 98.06 183 ILE A O 1
ATOM 1315 N N . TYR A 1 184 ? -0.464 -3.328 10.717 1.00 98.44 184 TYR A N 1
ATOM 1316 C CA . TYR A 1 184 ? -1.174 -2.943 9.498 1.00 98.44 184 TYR A CA 1
ATOM 1317 C C . TYR A 1 184 ? -2.032 -1.701 9.757 1.00 98.44 184 TYR A C 1
ATOM 1319 O O . TYR A 1 184 ? -3.041 -1.748 10.464 1.00 98.44 184 TYR A O 1
ATOM 1327 N N . HIS A 1 185 ? -1.612 -0.565 9.206 1.00 98.38 185 HIS A N 1
ATOM 1328 C CA . HIS A 1 185 ? -2.289 0.716 9.383 1.00 98.38 185 HIS A CA 1
ATOM 1329 C C . HIS A 1 185 ? -3.560 0.831 8.536 1.00 98.38 185 HIS A C 1
ATOM 1331 O O . HIS A 1 185 ? -3.583 0.372 7.394 1.00 98.38 185 HIS A O 1
ATOM 1337 N N . VAL A 1 186 ? -4.591 1.500 9.061 1.00 98.25 186 VAL A N 1
ATOM 1338 C CA . VAL A 1 186 ? -5.860 1.756 8.358 1.00 98.25 186 VAL A CA 1
ATOM 1339 C C . VAL A 1 186 ? -6.212 3.240 8.312 1.00 98.25 186 VAL A C 1
ATOM 1341 O O . VAL A 1 186 ? -6.011 3.966 9.286 1.00 98.25 186 VAL A O 1
ATOM 1344 N N . ASN A 1 187 ? -6.766 3.695 7.185 1.00 96.62 187 ASN A N 1
ATOM 1345 C CA . ASN A 1 187 ? -7.245 5.066 6.994 1.00 96.62 187 ASN A CA 1
ATOM 1346 C C . ASN A 1 187 ? -8.337 5.118 5.920 1.00 96.62 187 ASN A C 1
ATOM 1348 O O . ASN A 1 187 ? -8.130 4.657 4.807 1.00 96.62 187 ASN A O 1
ATOM 1352 N N . ASN A 1 188 ? -9.462 5.761 6.203 1.00 95.25 188 ASN A N 1
ATOM 1353 C CA . ASN A 1 188 ? -10.518 6.014 5.220 1.00 95.25 188 ASN A CA 1
ATOM 1354 C C . ASN A 1 188 ? -11.0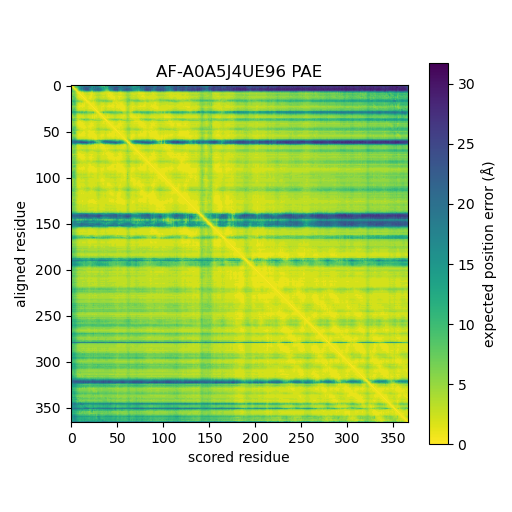87 7.443 5.320 1.00 95.25 188 ASN A C 1
ATOM 1356 O O . ASN A 1 188 ? -12.233 7.698 4.958 1.00 95.25 188 ASN A O 1
ATOM 1360 N N . GLY A 1 189 ? -10.295 8.393 5.826 1.00 83.81 189 GLY A N 1
ATOM 1361 C CA . GLY A 1 189 ? -10.740 9.775 6.017 1.00 83.81 189 GLY A CA 1
ATOM 1362 C C . GLY A 1 189 ? -11.005 10.532 4.707 1.00 83.81 189 GLY A C 1
ATOM 1363 O O . GLY A 1 189 ? -11.799 11.474 4.693 1.00 83.81 189 GLY A O 1
ATOM 1364 N N . ALA A 1 190 ? -10.369 10.122 3.604 1.00 84.06 190 ALA A N 1
ATOM 1365 C CA . ALA A 1 190 ? -10.543 10.730 2.287 1.00 84.06 190 ALA A CA 1
ATOM 1366 C C . ALA A 1 190 ? -11.820 10.219 1.593 1.00 84.06 190 ALA A C 1
ATOM 1368 O O . ALA A 1 190 ? -12.026 9.017 1.474 1.00 84.06 190 ALA A O 1
ATOM 1369 N N . GLY A 1 191 ? -12.656 11.130 1.076 1.00 75.38 191 GLY A N 1
ATOM 1370 C CA . GLY A 1 191 ? -13.902 10.772 0.373 1.00 75.38 191 GLY A CA 1
ATOM 1371 C C . GLY A 1 191 ? -13.708 10.162 -1.023 1.00 75.38 191 GLY A C 1
ATOM 1372 O O . GLY A 1 191 ? -14.656 9.657 -1.613 1.00 75.38 191 GLY A O 1
ATOM 1373 N N . SER A 1 192 ? -12.488 10.212 -1.558 1.00 82.19 192 SER A N 1
ATOM 1374 C CA . SER A 1 192 ? -12.090 9.538 -2.796 1.00 82.19 192 SER A CA 1
ATOM 1375 C C . SER A 1 192 ? -10.636 9.102 -2.679 1.00 82.19 192 SER A C 1
ATOM 1377 O O . SER A 1 192 ? -9.860 9.750 -1.970 1.00 82.19 192 SER A O 1
ATOM 1379 N N . TYR A 1 193 ? -10.277 8.015 -3.362 1.00 81.62 193 TYR A N 1
ATOM 1380 C CA . TYR A 1 193 ? -8.923 7.489 -3.303 1.00 81.62 193 TYR A CA 1
ATOM 1381 C C . TYR A 1 193 ? -7.919 8.466 -3.925 1.00 81.62 193 TYR A C 1
ATOM 1383 O O . TYR A 1 193 ? -8.042 8.883 -5.077 1.00 81.62 193 TYR A O 1
ATOM 1391 N N . THR A 1 194 ? -6.881 8.764 -3.161 1.00 83.38 194 THR A N 1
ATOM 1392 C CA . THR A 1 194 ? -5.644 9.394 -3.615 1.00 83.38 194 THR A CA 1
ATOM 1393 C C . THR A 1 194 ? -4.456 8.578 -3.113 1.00 83.38 194 THR A C 1
ATOM 1395 O O . THR A 1 194 ? -4.561 7.846 -2.126 1.00 83.38 194 THR A O 1
ATOM 1398 N N . ILE A 1 195 ? -3.305 8.684 -3.777 1.00 77.19 195 ILE A N 1
ATOM 1399 C CA . ILE A 1 195 ? -2.075 8.040 -3.294 1.00 77.19 195 ILE A CA 1
ATOM 1400 C C . ILE A 1 195 ? -1.788 8.523 -1.864 1.00 77.19 195 ILE A C 1
ATOM 1402 O O . ILE A 1 195 ? -1.685 9.724 -1.624 1.00 77.19 195 ILE A O 1
ATOM 1406 N N . GLY A 1 196 ? -1.691 7.575 -0.929 1.00 78.44 196 GLY A N 1
ATOM 1407 C CA . GLY A 1 196 ? -1.539 7.830 0.508 1.00 78.44 196 GLY A CA 1
ATOM 1408 C C . GLY A 1 196 ? -2.825 7.699 1.334 1.00 78.44 196 GLY A C 1
ATOM 1409 O O . GLY A 1 196 ? -2.750 7.563 2.553 1.00 78.44 196 GLY A O 1
ATOM 1410 N N . SER A 1 197 ? -3.999 7.690 0.697 1.00 89.69 197 SER A N 1
ATOM 1411 C CA . SER A 1 197 ? -5.253 7.277 1.343 1.00 89.69 197 SER A CA 1
ATOM 1412 C C . SER A 1 197 ? -5.353 5.752 1.423 1.00 89.69 197 SER A C 1
ATOM 1414 O O . SER A 1 197 ? -4.612 5.042 0.737 1.00 89.69 197 SER A O 1
ATOM 1416 N N . GLY A 1 198 ? -6.251 5.238 2.268 1.00 94.50 198 GLY A N 1
ATOM 1417 C CA . GLY A 1 198 ? -6.393 3.795 2.404 1.00 94.50 198 GLY A CA 1
ATOM 1418 C C . GLY A 1 198 ? -7.010 3.143 1.182 1.00 94.50 198 GLY A C 1
ATOM 1419 O O . GLY A 1 198 ? -7.950 3.659 0.576 1.00 94.50 198 GLY A O 1
ATOM 1420 N N . TYR A 1 199 ? -6.465 1.984 0.833 1.00 95.06 199 TYR A N 1
ATOM 1421 C CA . TYR A 1 199 ? -6.986 1.137 -0.227 1.00 95.06 199 TYR A CA 1
ATOM 1422 C C . TYR A 1 199 ? -6.665 -0.316 0.093 1.00 95.06 199 TYR A C 1
ATOM 1424 O O . TYR A 1 199 ? -5.499 -0.662 0.274 1.00 95.06 199 TYR A O 1
ATOM 1432 N N . ASP A 1 200 ? -7.673 -1.181 0.122 1.00 96.06 200 ASP A N 1
ATOM 1433 C CA . ASP A 1 200 ? -7.469 -2.604 0.392 1.00 96.06 200 ASP A CA 1
ATOM 1434 C C . ASP A 1 200 ? -6.787 -3.278 -0.807 1.00 96.06 200 ASP A C 1
ATOM 1436 O O . ASP A 1 200 ? -7.352 -3.418 -1.890 1.00 96.06 200 ASP A O 1
ATOM 1440 N N . ASN A 1 201 ? -5.517 -3.636 -0.628 1.00 94.81 201 ASN A N 1
ATOM 1441 C CA . ASN A 1 201 ? -4.705 -4.365 -1.599 1.00 94.81 201 ASN A CA 1
ATOM 1442 C C . ASN A 1 201 ? -3.593 -5.130 -0.873 1.00 94.81 201 ASN A C 1
ATOM 1444 O O . ASN A 1 201 ? -3.288 -4.854 0.281 1.00 94.81 201 ASN A O 1
ATOM 1448 N N . THR A 1 202 ? -2.961 -6.100 -1.527 1.00 94.75 202 THR A N 1
ATOM 1449 C CA . THR A 1 202 ? -1.946 -6.971 -0.900 1.00 94.75 202 THR A CA 1
ATOM 1450 C C . THR A 1 202 ? -0.706 -6.227 -0.379 1.00 94.75 202 THR A C 1
ATOM 1452 O O . THR A 1 202 ? 0.050 -6.785 0.410 1.00 94.75 202 THR A O 1
ATOM 1455 N N . PHE A 1 203 ? -0.494 -4.974 -0.790 1.00 95.25 203 PHE A N 1
ATOM 1456 C CA . PHE A 1 203 ? 0.633 -4.131 -0.377 1.00 95.25 203 PHE A CA 1
ATOM 1457 C C . PHE A 1 203 ? 0.237 -3.050 0.638 1.00 95.25 203 PHE A C 1
ATOM 1459 O O . PHE A 1 203 ? 1.073 -2.223 0.992 1.00 95.25 203 PHE A O 1
ATOM 1466 N N . CYS A 1 204 ? -1.026 -2.999 1.075 1.00 96.69 204 CYS A N 1
ATOM 1467 C CA . CYS A 1 204 ? -1.471 -2.034 2.078 1.00 96.69 204 CYS A CA 1
ATOM 1468 C C . CYS A 1 204 ? -1.011 -2.403 3.490 1.00 96.69 204 CYS A C 1
ATOM 1470 O O . CYS A 1 204 ? -0.593 -3.524 3.768 1.00 96.69 204 CYS A O 1
ATOM 1472 N N . GLY A 1 205 ? -1.093 -1.425 4.389 1.00 97.00 205 GLY A N 1
ATOM 1473 C CA . GLY A 1 205 ? -0.769 -1.581 5.805 1.00 97.00 205 GLY A CA 1
ATOM 1474 C C . GLY A 1 205 ? 0.423 -0.749 6.248 1.00 97.00 205 GLY A C 1
ATOM 1475 O O . GLY A 1 205 ? 0.663 -0.634 7.442 1.00 97.00 205 GLY A O 1
ATOM 1476 N N . HIS A 1 206 ? 1.135 -0.103 5.326 1.00 95.38 206 HIS A N 1
ATOM 1477 C CA . HIS A 1 206 ? 2.135 0.903 5.679 1.00 95.38 206 HIS A CA 1
ATOM 1478 C C . HIS A 1 206 ? 1.455 2.196 6.135 1.00 95.38 206 HIS A C 1
ATOM 1480 O O . HIS A 1 206 ? 0.372 2.526 5.664 1.00 95.38 206 HIS A O 1
ATOM 1486 N N . TYR A 1 207 ? 2.120 3.001 6.967 1.00 93.81 207 TYR A N 1
ATOM 1487 C CA . TYR A 1 207 ? 1.560 4.287 7.404 1.00 93.81 207 TYR A CA 1
ATOM 1488 C C . TYR A 1 207 ? 1.222 5.215 6.221 1.00 93.81 207 TYR A C 1
ATOM 1490 O O . TYR A 1 207 ? 0.162 5.831 6.189 1.00 93.81 207 TYR A O 1
ATOM 1498 N N . GLY A 1 208 ? 2.109 5.284 5.218 1.00 92.44 208 GLY A N 1
ATOM 1499 C CA . GLY A 1 208 ? 1.898 6.065 3.989 1.00 92.44 208 GLY A CA 1
ATOM 1500 C C . GLY A 1 208 ? 1.155 5.325 2.866 1.00 92.44 208 GLY A C 1
ATOM 1501 O O . GLY A 1 208 ? 0.956 5.896 1.799 1.00 92.44 208 GLY A O 1
ATOM 1502 N N . TRP A 1 209 ? 0.765 4.068 3.085 1.00 94.44 209 TRP A N 1
ATOM 1503 C CA . TRP A 1 209 ? -0.069 3.276 2.172 1.00 94.44 209 TRP A CA 1
ATOM 1504 C C . TRP A 1 209 ? -0.978 2.348 2.985 1.00 94.44 209 TRP A C 1
ATOM 1506 O O . TRP A 1 209 ? -0.787 1.125 3.003 1.00 94.44 209 TRP A O 1
ATOM 1516 N N . PRO A 1 210 ? -1.902 2.935 3.763 1.00 97.19 210 PRO A N 1
ATOM 1517 C CA . PRO A 1 210 ? -2.703 2.180 4.708 1.00 97.19 210 PRO A CA 1
ATOM 1518 C C . PRO A 1 210 ? -3.751 1.334 3.983 1.00 97.19 210 PRO A C 1
ATOM 1520 O O . PRO A 1 210 ? -4.071 1.551 2.813 1.00 97.19 210 PRO A O 1
ATOM 1523 N N . CYS A 1 211 ? -4.303 0.354 4.683 1.00 98.06 211 CYS A N 1
ATOM 1524 C CA . CYS A 1 211 ? -5.494 -0.347 4.229 1.00 98.06 211 CYS A CA 1
ATOM 1525 C C . CYS A 1 211 ? -6.732 0.540 4.400 1.00 98.06 211 CYS A C 1
ATOM 1527 O O . CYS A 1 211 ? -6.749 1.475 5.209 1.00 98.06 211 CYS A O 1
ATOM 1529 N N . LEU A 1 212 ? -7.770 0.264 3.618 1.00 97.25 212 LEU A N 1
ATOM 1530 C CA . LEU A 1 212 ? -9.040 0.973 3.708 1.00 97.25 212 LEU A CA 1
ATOM 1531 C C . LEU A 1 212 ? -9.859 0.478 4.900 1.00 97.25 212 LEU A C 1
ATOM 1533 O O . LEU A 1 212 ? -10.508 1.291 5.553 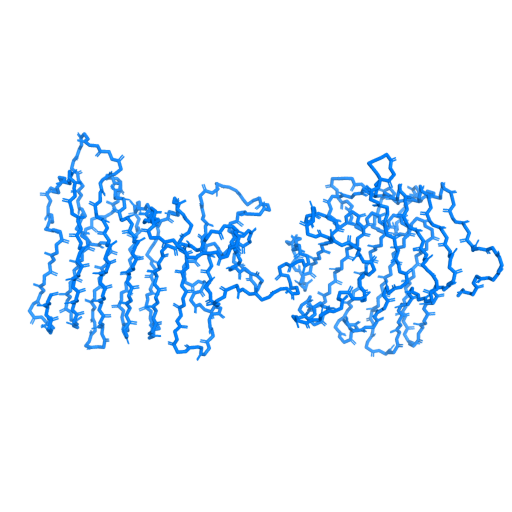1.00 97.25 212 LEU A O 1
ATOM 1537 N N . THR A 1 213 ? -9.831 -0.827 5.191 1.00 97.50 213 THR A N 1
ATOM 1538 C CA . THR A 1 213 ? -10.696 -1.430 6.214 1.00 97.50 213 THR A CA 1
ATOM 1539 C C . THR A 1 213 ? -9.927 -2.175 7.307 1.00 97.50 213 THR A C 1
ATOM 1541 O O . THR A 1 213 ? -8.899 -2.813 7.073 1.00 97.50 213 THR A O 1
ATOM 1544 N N . ILE A 1 214 ? -10.469 -2.135 8.531 1.00 98.44 214 ILE A N 1
ATOM 1545 C CA . ILE A 1 214 ? -9.961 -2.903 9.686 1.00 98.44 214 ILE A CA 1
ATOM 1546 C C . ILE A 1 214 ? -9.980 -4.410 9.400 1.00 98.44 214 ILE A C 1
ATOM 1548 O O . ILE A 1 214 ? -9.012 -5.101 9.706 1.00 98.44 214 ILE A O 1
ATOM 1552 N N . GLY A 1 215 ? -11.062 -4.920 8.798 1.00 97.81 215 GLY A N 1
ATOM 1553 C CA . GLY A 1 215 ? -11.192 -6.343 8.471 1.00 97.81 215 GLY A CA 1
ATOM 1554 C C . GLY A 1 215 ? -10.081 -6.825 7.538 1.00 97.81 215 GLY A C 1
ATOM 1555 O O . GLY A 1 215 ? -9.416 -7.814 7.836 1.00 97.81 215 GLY A O 1
ATOM 1556 N N . TYR A 1 216 ? -9.807 -6.070 6.471 1.00 98.19 216 TYR A N 1
ATOM 1557 C CA . TYR A 1 216 ? -8.747 -6.416 5.528 1.00 98.19 216 TYR A CA 1
ATOM 1558 C C . TYR A 1 216 ? -7.348 -6.352 6.165 1.00 98.19 216 TYR A C 1
ATOM 1560 O O . TYR A 1 216 ? -6.530 -7.246 5.954 1.00 98.19 216 TYR A O 1
ATOM 1568 N N . ALA A 1 217 ? -7.076 -5.355 7.016 1.00 98.44 217 ALA A N 1
ATOM 1569 C CA . ALA A 1 217 ? -5.817 -5.278 7.766 1.00 98.44 217 ALA A CA 1
ATOM 1570 C C . ALA A 1 217 ? -5.600 -6.496 8.693 1.00 98.44 217 ALA A C 1
ATOM 1572 O O . ALA A 1 217 ? -4.493 -7.031 8.782 1.00 98.44 217 ALA A O 1
ATOM 1573 N N . ILE A 1 218 ? -6.665 -6.990 9.337 1.00 98.25 218 ILE A N 1
ATOM 1574 C CA . ILE A 1 218 ? -6.639 -8.234 10.129 1.00 98.25 218 ILE A CA 1
ATOM 1575 C C . ILE A 1 218 ? -6.364 -9.455 9.237 1.00 98.25 218 ILE A C 1
ATOM 1577 O O . ILE A 1 218 ? -5.709 -10.412 9.666 1.00 98.25 218 ILE A O 1
ATOM 1581 N N . ASP A 1 219 ? -6.864 -9.456 8.002 1.00 97.56 219 ASP A N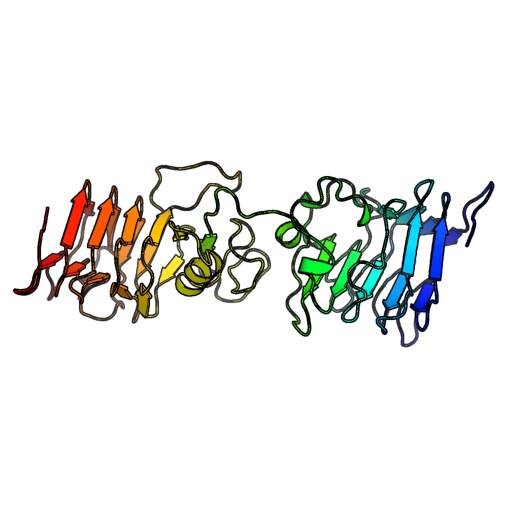 1
ATOM 1582 C CA . ASP A 1 219 ? -6.634 -10.534 7.042 1.00 97.56 219 ASP A CA 1
ATOM 1583 C C . ASP A 1 219 ? -5.188 -10.608 6.558 1.00 97.56 219 ASP A C 1
ATOM 1585 O O . ASP A 1 219 ? -4.638 -11.712 6.490 1.00 97.56 219 ASP A O 1
ATOM 1589 N N . LEU A 1 220 ? -4.540 -9.463 6.338 1.00 96.88 220 LEU A N 1
ATOM 1590 C CA . LEU A 1 220 ? -3.135 -9.406 5.927 1.00 96.88 220 LEU A CA 1
ATOM 1591 C C . LEU A 1 220 ? -2.159 -9.984 6.956 1.00 96.88 220 LEU A C 1
ATOM 1593 O O . LEU A 1 220 ? -1.117 -10.512 6.577 1.00 96.88 220 LEU A O 1
ATOM 1597 N N . SER A 1 221 ? -2.513 -9.970 8.242 1.00 95.12 221 SER A N 1
ATOM 1598 C CA . SER A 1 221 ? -1.714 -10.622 9.291 1.00 95.12 221 SER A CA 1
ATOM 1599 C C . SER A 1 221 ? -1.616 -12.152 9.115 1.00 95.12 221 SER A C 1
ATOM 1601 O O . SER A 1 221 ? -0.797 -12.804 9.766 1.00 95.12 221 SER A O 1
ATOM 1603 N N . GLY A 1 222 ? -2.443 -12.756 8.252 1.00 93.50 222 GLY A N 1
ATOM 1604 C CA . GLY A 1 222 ? -2.359 -14.169 7.892 1.00 93.50 222 GLY A CA 1
ATOM 1605 C C . GLY A 1 222 ? -2.456 -15.100 9.105 1.00 93.50 222 GLY A C 1
ATOM 1606 O O . GLY A 1 222 ? -3.432 -15.068 9.859 1.00 93.50 222 GLY A O 1
ATOM 1607 N N . SER A 1 223 ? -1.440 -15.949 9.279 1.00 94.25 223 SER A N 1
ATOM 1608 C CA . SER A 1 223 ? -1.344 -16.927 10.369 1.00 94.25 223 SER A CA 1
ATOM 1609 C C . SER A 1 223 ? -0.638 -16.406 11.626 1.00 94.25 223 SER A C 1
ATOM 1611 O O . SER A 1 223 ? -0.357 -17.203 12.521 1.00 94.25 223 SER A O 1
ATOM 1613 N N . ALA A 1 224 ? -0.318 -15.110 11.709 1.00 95.94 224 ALA A N 1
ATOM 1614 C CA . ALA A 1 224 ? 0.318 -14.541 12.893 1.00 95.94 224 ALA A CA 1
ATOM 1615 C C . ALA A 1 224 ? -0.553 -14.747 14.145 1.00 95.94 224 ALA A C 1
ATOM 1617 O O . ALA A 1 224 ? -1.788 -14.652 14.097 1.00 95.94 224 ALA A O 1
ATOM 1618 N N . SER A 1 225 ? 0.089 -15.031 15.281 1.00 95.50 225 SER A N 1
ATOM 1619 C CA . SER A 1 225 ? -0.599 -15.161 16.570 1.00 95.50 225 SER A CA 1
ATOM 1620 C C . SER A 1 225 ? -1.273 -13.849 16.960 1.00 95.50 225 SER A C 1
ATOM 1622 O O . SER A 1 225 ? -2.440 -13.848 17.342 1.00 95.50 225 SER A O 1
ATOM 1624 N N . GLU A 1 226 ? -0.558 -12.740 16.777 1.00 97.25 226 GLU A N 1
ATOM 1625 C CA . GLU A 1 226 ? -1.039 -11.380 16.989 1.00 97.25 226 GLU A CA 1
ATOM 1626 C C . GLU A 1 226 ? -1.411 -10.744 15.646 1.00 97.25 226 GLU A C 1
ATOM 1628 O O . GLU A 1 226 ? -0.647 -10.816 14.687 1.00 97.25 226 GLU A O 1
ATOM 1633 N N . LYS A 1 227 ? -2.586 -10.120 15.577 1.00 98.19 227 LYS A N 1
ATOM 1634 C CA . LYS A 1 227 ? -3.105 -9.438 14.384 1.00 98.19 227 LYS A CA 1
ATOM 1635 C C . LYS A 1 227 ? -3.210 -7.959 14.719 1.00 98.19 227 LYS A C 1
ATOM 1637 O O . LYS A 1 227 ? -4.204 -7.529 15.308 1.00 98.19 227 LYS A O 1
ATOM 1642 N N . LYS A 1 228 ? -2.132 -7.224 14.442 1.00 98.50 228 LYS A N 1
ATOM 1643 C CA . LYS A 1 228 ? -1.940 -5.841 14.892 1.00 98.50 228 LYS A CA 1
ATOM 1644 C C . LYS A 1 228 ? -2.464 -4.863 13.852 1.00 98.50 228 LYS A C 1
ATOM 1646 O O . LYS A 1 228 ? -2.028 -4.872 12.703 1.00 98.50 228 LYS A O 1
ATOM 1651 N N . VAL A 1 229 ? -3.374 -3.998 14.278 1.00 98.75 229 VAL A N 1
ATOM 1652 C CA . VAL A 1 229 ? -3.982 -2.958 13.452 1.00 98.75 229 VAL A CA 1
ATOM 1653 C C . VAL A 1 229 ? -3.697 -1.600 14.072 1.00 98.75 229 VAL A C 1
ATOM 1655 O O . VAL A 1 229 ? -4.039 -1.357 15.228 1.00 98.75 229 VAL A O 1
ATOM 1658 N N . GLY A 1 230 ? -3.108 -0.705 13.284 1.00 98.44 230 GLY A N 1
ATOM 1659 C CA . GLY A 1 230 ? -2.902 0.687 13.668 1.00 98.44 230 GLY A CA 1
ATOM 1660 C C . GLY A 1 230 ? -3.993 1.581 13.084 1.00 98.44 230 GLY A C 1
ATOM 1661 O O . GLY A 1 230 ? -4.081 1.744 11.871 1.00 98.44 230 GLY A O 1
ATOM 1662 N N . ILE A 1 231 ? -4.803 2.217 13.923 1.00 98.50 231 ILE A N 1
ATOM 1663 C CA . ILE A 1 231 ? -5.777 3.219 13.481 1.00 98.50 231 ILE A CA 1
ATOM 1664 C C . ILE A 1 231 ? -5.035 4.520 13.183 1.00 98.50 231 ILE A C 1
ATOM 1666 O O . ILE A 1 231 ? -4.361 5.056 14.063 1.00 98.50 231 ILE A O 1
ATOM 1670 N N . ILE A 1 232 ? -5.090 5.030 11.952 1.00 97.50 232 ILE A N 1
ATOM 1671 C CA . ILE A 1 232 ? -4.653 6.405 11.684 1.00 97.50 232 ILE A CA 1
ATOM 1672 C C . ILE A 1 232 ? -5.769 7.330 12.169 1.00 97.50 232 ILE A C 1
ATOM 1674 O O . ILE A 1 232 ? -6.941 7.123 11.855 1.00 97.50 232 ILE A O 1
ATOM 1678 N N . THR A 1 233 ? -5.407 8.322 12.987 1.00 96.88 233 THR A N 1
ATOM 1679 C CA . THR A 1 233 ? -6.376 9.200 13.654 1.00 96.88 233 THR A CA 1
ATOM 1680 C C . THR A 1 233 ? -7.348 9.844 12.657 1.00 96.88 233 THR A C 1
ATOM 1682 O O . THR A 1 233 ? -6.936 10.360 11.618 1.00 96.88 233 THR A O 1
ATOM 1685 N N . GLY A 1 234 ? -8.645 9.794 12.969 1.00 95.88 234 GLY A N 1
ATOM 1686 C CA . GLY A 1 234 ? -9.722 10.249 12.088 1.00 95.88 234 GLY A CA 1
ATOM 1687 C C . GLY A 1 234 ? -10.323 9.160 11.192 1.00 95.88 234 GLY A C 1
ATOM 1688 O O . GLY A 1 234 ? -11.156 9.484 10.346 1.00 95.88 234 GLY A O 1
ATOM 1689 N N . TYR A 1 235 ? -9.941 7.889 11.364 1.00 97.19 235 TYR A N 1
ATOM 1690 C CA . TYR A 1 235 ? -10.611 6.763 10.706 1.00 97.19 235 TYR A CA 1
ATOM 1691 C C . TYR A 1 235 ? -12.103 6.738 11.064 1.00 97.19 235 TYR A C 1
ATOM 1693 O O . TYR A 1 235 ? -12.471 6.869 12.232 1.00 97.19 235 TYR A O 1
ATOM 1701 N N . LYS A 1 236 ? -12.957 6.523 10.063 1.00 96.69 236 LYS A N 1
ATOM 1702 C CA . LYS A 1 236 ? -14.415 6.463 10.179 1.00 96.69 236 LYS A CA 1
ATOM 1703 C C . LYS A 1 236 ? -14.908 5.025 10.160 1.00 96.69 236 LYS A C 1
ATOM 1705 O O . LYS A 1 236 ? -14.770 4.315 9.169 1.00 96.69 236 LYS A O 1
ATOM 1710 N N . LEU A 1 237 ? -15.546 4.604 11.238 1.00 97.38 237 LEU A N 1
ATOM 1711 C CA . LEU A 1 237 ? -16.312 3.373 11.298 1.00 97.38 237 LEU A CA 1
ATOM 1712 C C . LEU A 1 237 ? -17.781 3.705 11.021 1.00 97.38 237 LEU A C 1
ATOM 1714 O O . LEU A 1 237 ? -18.503 4.120 11.923 1.00 97.38 237 LEU A O 1
ATOM 1718 N N . SER A 1 238 ? -18.204 3.543 9.767 1.00 95.62 238 SER A N 1
ATOM 1719 C CA . SER A 1 238 ? -19.590 3.762 9.319 1.00 95.62 238 SER A CA 1
ATOM 1720 C C . SER A 1 238 ? -20.385 2.468 9.124 1.00 95.62 238 SER A C 1
ATOM 1722 O O . SER A 1 238 ? -21.609 2.503 9.001 1.00 95.62 238 SER A O 1
ATOM 1724 N N . GLU A 1 239 ? -19.690 1.331 9.098 1.00 96.44 239 GLU A N 1
ATOM 1725 C CA . GLU A 1 239 ? -20.244 -0.007 8.904 1.00 96.44 239 GLU A CA 1
ATOM 1726 C C . GLU A 1 239 ? -19.757 -0.955 10.001 1.00 96.44 239 GLU A C 1
ATOM 1728 O O . GLU A 1 239 ? -18.728 -0.731 10.645 1.00 96.44 239 GLU A O 1
ATOM 1733 N N . SER A 1 240 ? -20.520 -2.021 10.234 1.00 96.88 240 SER A N 1
ATOM 1734 C CA . SER A 1 240 ? -20.178 -3.032 11.230 1.00 96.88 240 SER A CA 1
ATOM 1735 C C . SER A 1 240 ? -19.041 -3.929 10.738 1.00 96.88 240 SER A C 1
ATOM 1737 O O . SER A 1 240 ? -19.099 -4.469 9.637 1.00 96.88 240 SER A O 1
ATOM 1739 N N . VAL A 1 241 ? -18.034 -4.143 11.582 1.00 97.56 241 VAL A N 1
ATOM 1740 C CA . VAL A 1 241 ? -16.886 -5.016 11.314 1.00 97.56 241 VAL A CA 1
ATOM 1741 C C . VAL A 1 241 ? -16.922 -6.206 12.268 1.00 97.56 241 VAL A C 1
ATOM 1743 O O . VAL A 1 241 ? -16.952 -6.045 13.489 1.00 97.56 241 VAL A O 1
ATOM 1746 N N . GLY A 1 242 ? -16.900 -7.415 11.708 1.00 97.12 242 GLY A N 1
ATOM 1747 C CA . GLY A 1 242 ? -16.785 -8.654 12.472 1.00 97.12 242 GLY A CA 1
ATOM 1748 C C . GLY A 1 242 ? -15.343 -8.928 12.892 1.00 97.12 242 GLY A C 1
ATOM 1749 O O . GLY A 1 242 ? -14.470 -9.110 12.049 1.00 97.12 242 GLY A O 1
ATOM 1750 N N . LEU A 1 243 ? -15.099 -9.018 14.196 1.00 97.62 243 LEU A N 1
ATOM 1751 C CA . LEU A 1 243 ? -13.820 -9.419 14.778 1.00 97.62 243 LEU A CA 1
ATOM 1752 C C . LEU A 1 243 ? -13.897 -10.914 15.123 1.00 97.62 243 LEU A C 1
ATOM 1754 O O . LEU A 1 243 ? -14.230 -11.309 16.242 1.00 97.62 243 LEU A O 1
ATOM 1758 N N . THR A 1 244 ? -13.683 -11.744 14.098 1.00 95.56 244 THR A N 1
ATOM 1759 C CA . THR A 1 244 ? -13.905 -13.206 14.124 1.00 95.56 244 THR A CA 1
ATOM 1760 C C . THR A 1 244 ? -12.625 -14.018 14.344 1.00 95.56 244 THR A C 1
ATOM 1762 O O . THR A 1 244 ? -12.678 -15.231 14.573 1.00 95.56 244 THR A O 1
ATOM 1765 N N . LYS A 1 245 ? -11.457 -13.369 14.285 1.00 95.56 245 LYS A N 1
ATOM 1766 C CA . LYS A 1 245 ? -10.154 -14.003 14.510 1.00 95.56 245 LYS A CA 1
ATOM 1767 C C . LYS A 1 245 ? -9.687 -13.804 15.947 1.00 95.56 245 LYS A C 1
ATOM 1769 O O . LYS A 1 245 ? -10.012 -12.815 16.588 1.00 95.56 245 LYS A O 1
ATOM 1774 N N . THR A 1 246 ? -8.881 -14.740 16.431 1.00 94.94 246 THR A N 1
ATOM 1775 C CA . THR A 1 246 ? -8.241 -14.645 17.748 1.00 94.94 246 THR A CA 1
ATOM 1776 C C . THR A 1 246 ? -6.940 -13.835 17.689 1.00 94.94 246 THR A C 1
ATOM 1778 O O . THR A 1 246 ? -6.252 -13.853 16.661 1.00 94.94 246 THR A O 1
ATOM 1781 N N . GLY A 1 247 ? -6.590 -13.147 18.779 1.00 97.56 247 GLY A N 1
ATOM 1782 C CA . GLY A 1 247 ? -5.332 -12.407 18.921 1.00 97.56 247 GLY A CA 1
ATOM 1783 C C . GLY A 1 247 ? -5.323 -11.041 18.231 1.00 97.56 247 GLY A C 1
ATOM 1784 O O . GLY A 1 247 ? -4.268 -10.592 17.792 1.00 97.56 247 GLY A O 1
ATOM 1785 N N . ILE A 1 248 ? -6.484 -10.397 18.081 1.00 98.69 248 ILE A N 1
ATOM 1786 C CA . ILE A 1 248 ? -6.589 -9.071 17.452 1.00 98.69 248 ILE A CA 1
ATOM 1787 C C . ILE A 1 248 ? -6.115 -7.997 18.438 1.00 98.69 248 ILE A C 1
ATOM 1789 O O . ILE A 1 248 ? -6.551 -7.973 19.586 1.00 98.69 248 ILE A O 1
ATOM 1793 N N . GLN A 1 249 ? -5.256 -7.088 17.977 1.00 98.62 249 GLN A N 1
ATOM 1794 C CA . GLN A 1 249 ? -4.792 -5.924 18.732 1.00 98.62 249 GLN A CA 1
ATOM 1795 C C . GLN A 1 249 ? -5.027 -4.672 17.889 1.00 98.62 249 GLN A C 1
ATOM 1797 O O . GLN A 1 249 ? -4.373 -4.481 16.866 1.00 98.62 249 GLN A O 1
ATOM 1802 N N . ILE A 1 250 ? -5.979 -3.837 18.291 1.00 98.81 250 ILE A N 1
ATOM 1803 C CA . ILE A 1 250 ? -6.299 -2.574 17.627 1.00 98.81 250 ILE A CA 1
ATOM 1804 C C . ILE A 1 250 ? -5.757 -1.443 18.495 1.00 98.81 250 ILE A C 1
ATOM 1806 O O . ILE A 1 250 ? -6.194 -1.258 19.631 1.00 98.81 250 ILE A O 1
ATOM 1810 N N . SER A 1 251 ? -4.813 -0.675 17.962 1.00 98.62 251 SER A N 1
ATOM 1811 C CA . SER A 1 251 ? -4.204 0.441 18.679 1.00 98.62 251 SER A CA 1
ATOM 1812 C C . SER A 1 251 ? -4.086 1.698 17.833 1.00 98.62 251 SER A C 1
ATOM 1814 O O . SER A 1 251 ? -4.411 1.705 16.645 1.00 98.62 251 SER A O 1
ATOM 1816 N N . ASN A 1 252 ? -3.609 2.786 18.432 1.00 98.50 252 ASN A N 1
ATOM 1817 C CA . ASN A 1 252 ? -3.112 3.916 17.660 1.00 98.50 252 ASN A CA 1
ATOM 1818 C C . ASN A 1 252 ? -2.021 3.478 16.666 1.00 98.50 252 ASN A C 1
ATOM 1820 O O . ASN A 1 252 ? -1.291 2.509 16.888 1.00 98.50 252 ASN A O 1
ATOM 1824 N N . SER A 1 253 ? -1.920 4.199 15.550 1.00 97.38 253 SER A N 1
ATOM 1825 C CA . SER A 1 253 ? -0.843 3.975 14.587 1.00 97.38 253 SER A CA 1
ATOM 1826 C C . SER A 1 253 ? 0.518 4.409 15.120 1.00 97.38 253 SER A C 1
ATOM 1828 O O . SER A 1 253 ? 0.630 5.331 15.929 1.00 97.38 253 SER A O 1
ATOM 1830 N N . LEU A 1 254 ? 1.555 3.784 14.565 1.00 96.94 254 LEU A N 1
ATOM 1831 C CA . LEU A 1 254 ? 2.912 4.313 14.561 1.00 96.94 254 LEU A CA 1
ATOM 1832 C C . LEU A 1 254 ? 2.937 5.709 13.925 1.00 96.94 254 LEU A C 1
ATOM 1834 O O . LEU A 1 254 ? 2.038 6.089 13.169 1.00 96.94 254 LEU A O 1
ATOM 1838 N N . THR A 1 255 ? 3.985 6.471 14.212 1.00 92.38 255 THR A N 1
ATOM 1839 C CA . THR A 1 255 ? 4.279 7.709 13.487 1.00 92.38 255 THR A CA 1
ATOM 1840 C C . THR A 1 255 ? 4.662 7.411 12.033 1.00 92.38 255 THR A C 1
ATOM 1842 O O . THR A 1 255 ? 4.953 6.273 11.657 1.00 92.38 255 THR A O 1
ATOM 1845 N N . SER A 1 256 ? 4.751 8.451 11.201 1.00 88.06 256 SER A N 1
ATOM 1846 C CA . SER A 1 256 ? 5.253 8.326 9.825 1.00 88.06 256 SER A CA 1
ATOM 1847 C C . SER A 1 256 ? 6.703 7.833 9.730 1.00 88.06 256 SER A C 1
ATOM 1849 O O . SER A 1 256 ? 7.109 7.359 8.671 1.00 88.06 256 SER A O 1
ATOM 1851 N N . THR A 1 257 ? 7.473 7.927 10.818 1.00 88.44 257 THR A N 1
ATOM 1852 C CA . THR A 1 257 ? 8.844 7.407 10.941 1.00 88.44 257 THR A CA 1
ATOM 1853 C C . THR A 1 257 ? 8.903 5.973 11.469 1.00 88.44 257 THR A C 1
ATOM 1855 O O . THR A 1 257 ? 9.977 5.380 11.461 1.00 88.44 257 THR A O 1
ATOM 1858 N N . GLY A 1 258 ? 7.767 5.392 11.872 1.00 92.44 258 GLY A N 1
ATOM 1859 C CA . GLY A 1 258 ? 7.686 4.032 12.409 1.00 92.44 258 GLY A CA 1
ATOM 1860 C C . GLY A 1 258 ? 7.852 3.932 13.927 1.00 92.44 258 GLY A C 1
ATOM 1861 O O . GLY A 1 258 ? 7.993 2.826 14.442 1.00 92.44 258 GLY A O 1
ATOM 1862 N N . ASP A 1 259 ? 7.814 5.054 14.649 1.00 94.94 259 ASP A N 1
ATOM 1863 C CA . ASP A 1 259 ? 7.956 5.080 16.106 1.00 94.94 259 ASP A CA 1
ATOM 1864 C C . ASP A 1 259 ? 6.610 4.864 16.808 1.00 94.94 259 ASP A C 1
ATOM 1866 O O . ASP A 1 259 ? 5.546 5.253 16.316 1.00 94.94 259 ASP A O 1
ATOM 1870 N N . THR A 1 260 ? 6.647 4.263 17.997 1.00 94.38 260 THR A N 1
ATOM 1871 C CA . THR A 1 260 ? 5.461 4.107 18.848 1.00 94.38 260 THR A CA 1
ATOM 1872 C C . THR A 1 260 ? 5.030 5.440 19.453 1.00 94.38 260 THR A C 1
ATOM 1874 O O . THR A 1 260 ? 5.864 6.291 19.763 1.00 94.38 260 THR A O 1
ATOM 1877 N N . SER A 1 261 ? 3.734 5.590 19.717 1.00 93.56 261 SER A N 1
ATOM 1878 C CA . SER A 1 261 ? 3.169 6.750 20.406 1.00 93.56 261 SER A CA 1
ATOM 1879 C C . SER A 1 261 ? 2.214 6.308 21.512 1.00 93.56 261 SER A C 1
ATOM 1881 O O . SER A 1 261 ? 1.636 5.227 21.441 1.00 93.56 261 SER A O 1
ATOM 1883 N N . ILE A 1 262 ? 2.019 7.164 22.514 1.00 93.94 262 ILE A N 1
ATOM 1884 C CA . ILE A 1 262 ? 0.982 7.009 23.550 1.00 93.94 262 ILE A CA 1
ATOM 1885 C C . ILE A 1 262 ? -0.235 7.911 23.294 1.00 93.94 262 ILE A C 1
ATOM 1887 O O . ILE A 1 262 ? -1.177 7.939 24.082 1.00 93.94 262 ILE A O 1
ATOM 1891 N N . SER A 1 263 ? -0.216 8.698 22.215 1.00 96.00 263 SER A N 1
ATOM 1892 C CA . SER A 1 263 ? -1.343 9.546 21.838 1.00 96.00 263 SER A CA 1
ATOM 1893 C C . SER A 1 263 ? -2.455 8.698 21.240 1.00 96.00 263 SER A C 1
ATOM 1895 O O . SER A 1 263 ? -2.234 7.974 20.264 1.00 96.00 263 SER A O 1
ATOM 1897 N N . ALA A 1 264 ? -3.655 8.824 21.806 1.00 97.69 264 ALA A N 1
ATOM 1898 C CA . ALA A 1 264 ? -4.801 8.068 21.339 1.00 97.69 264 ALA A CA 1
ATOM 1899 C C . ALA A 1 264 ? -5.184 8.451 19.902 1.00 97.69 264 ALA A C 1
ATOM 1901 O O . ALA A 1 264 ? -5.248 9.634 19.560 1.00 97.69 264 ALA A O 1
ATOM 1902 N N . SER A 1 265 ? -5.461 7.452 19.064 1.00 98.19 265 SER A N 1
ATOM 1903 C CA . SER A 1 265 ? -6.004 7.688 17.722 1.00 98.19 265 SER A CA 1
ATOM 1904 C C . SER A 1 265 ? -7.517 7.803 17.777 1.00 98.19 265 SER A C 1
ATOM 1906 O O . SER A 1 265 ? -8.187 7.002 18.429 1.00 98.19 265 SER A O 1
ATOM 1908 N N . ILE A 1 266 ? -8.058 8.808 17.091 1.00 97.81 266 ILE A N 1
ATOM 1909 C CA . ILE A 1 266 ? -9.499 9.027 17.019 1.00 97.81 266 ILE A CA 1
ATOM 1910 C C . ILE A 1 266 ? -10.101 8.006 16.056 1.00 97.81 266 ILE A C 1
ATOM 1912 O O . ILE A 1 266 ? -9.757 7.989 14.873 1.00 97.81 266 ILE A O 1
ATOM 1916 N N . LEU A 1 267 ? -11.015 7.192 16.573 1.00 98.25 267 LEU A N 1
ATOM 1917 C CA . LEU A 1 267 ? -11.897 6.319 15.814 1.00 98.25 267 LEU A CA 1
ATOM 1918 C C . LEU A 1 267 ? -13.293 6.950 15.821 1.00 98.25 267 LEU A C 1
ATOM 1920 O O . LEU A 1 267 ? -13.965 6.969 16.853 1.00 98.25 267 LEU A O 1
ATOM 1924 N N . LEU A 1 268 ? -13.704 7.507 14.684 1.00 97.12 268 LEU A N 1
ATOM 1925 C CA . LEU A 1 268 ? -15.003 8.153 14.511 1.00 97.12 268 LEU A CA 1
ATOM 1926 C C . LEU A 1 268 ? -16.076 7.080 14.316 1.00 97.12 268 LEU A C 1
ATOM 1928 O O . LEU A 1 268 ? -15.990 6.295 13.375 1.00 97.12 268 LEU A O 1
ATOM 1932 N N . ILE A 1 269 ? -17.079 7.041 15.188 1.00 96.94 269 ILE A N 1
ATOM 1933 C CA . ILE A 1 269 ? -18.204 6.108 15.096 1.00 96.94 269 ILE A CA 1
ATOM 1934 C C . ILE A 1 269 ? -19.408 6.851 14.532 1.00 96.94 269 ILE A C 1
ATOM 1936 O O . ILE A 1 269 ? -19.917 7.780 15.157 1.00 96.94 269 ILE A O 1
ATOM 1940 N N . GLU A 1 270 ? -19.872 6.428 13.362 1.00 94.19 270 GLU A N 1
ATOM 1941 C CA . GLU A 1 270 ? -20.971 7.058 12.629 1.00 94.19 270 GLU A CA 1
ATOM 1942 C C . GLU A 1 270 ? -21.900 5.978 12.063 1.00 94.19 270 GLU A C 1
ATOM 1944 O O . GLU A 1 270 ? -21.505 4.821 11.922 1.00 94.19 270 GLU A O 1
ATOM 1949 N N . SER A 1 271 ? -23.128 6.341 11.683 1.00 94.62 271 SER A N 1
ATOM 1950 C CA . SER A 1 271 ? -24.042 5.444 10.949 1.00 94.62 271 SER A CA 1
ATOM 1951 C C . SER A 1 271 ? -24.128 4.029 11.566 1.00 94.62 271 SER A C 1
ATOM 1953 O O . SER A 1 271 ? -24.390 3.896 12.753 1.00 94.62 271 SER A O 1
ATOM 1955 N N . ALA A 1 272 ? -23.893 2.946 10.821 1.00 96.44 272 ALA A N 1
ATOM 1956 C CA . ALA A 1 272 ? -23.974 1.570 11.327 1.00 96.44 272 ALA A CA 1
ATOM 1957 C C . ALA A 1 272 ? -22.644 1.036 11.909 1.00 96.44 272 ALA A C 1
ATOM 1959 O O . ALA A 1 272 ? -22.452 -0.180 11.998 1.00 96.44 272 ALA A O 1
ATOM 1960 N N . GLY A 1 273 ? -21.713 1.920 12.277 1.00 97.38 273 GLY A N 1
ATOM 1961 C CA . GLY A 1 273 ? -20.381 1.570 12.762 1.00 97.38 273 GLY A CA 1
ATOM 1962 C C . GLY A 1 273 ? -20.389 0.776 14.064 1.00 97.38 273 GLY A C 1
ATOM 1963 O O . GLY A 1 273 ? -20.801 1.292 15.105 1.00 97.38 273 GLY A O 1
ATOM 1964 N N . LYS A 1 274 ? -19.923 -0.478 14.013 1.00 97.88 274 LYS A N 1
ATOM 1965 C CA . LYS A 1 274 ? -19.858 -1.403 15.162 1.00 97.88 274 LYS A CA 1
ATOM 1966 C C . LYS A 1 274 ? -18.659 -2.345 15.045 1.00 97.88 274 LYS A C 1
ATOM 1968 O O . LYS A 1 274 ? -18.207 -2.643 13.944 1.00 97.88 274 LYS A O 1
ATOM 1973 N N . LEU A 1 275 ? -18.178 -2.857 16.172 1.00 98.56 275 LEU A N 1
ATOM 1974 C CA . LEU A 1 275 ? -17.111 -3.850 16.287 1.00 98.56 275 LEU A CA 1
ATOM 1975 C C . LEU A 1 275 ? -17.682 -5.099 16.968 1.00 98.56 275 LEU A C 1
ATOM 1977 O O . LEU A 1 275 ? -17.927 -5.121 18.175 1.00 98.56 275 LEU A O 1
ATOM 1981 N N . LEU A 1 276 ? -17.932 -6.141 16.178 1.00 98.25 276 LEU A N 1
ATOM 1982 C CA . LEU A 1 276 ? -18.657 -7.333 16.614 1.00 98.25 276 LEU A CA 1
ATOM 1983 C C . LEU A 1 276 ? -17.672 -8.450 16.973 1.00 98.25 276 LEU A C 1
ATOM 1985 O O . LEU A 1 276 ? -17.163 -9.150 16.097 1.00 98.25 276 LEU A O 1
ATOM 1989 N N . VAL A 1 277 ? -17.395 -8.627 18.263 1.00 98.19 277 VAL A N 1
ATOM 1990 C CA . VAL A 1 277 ? -16.433 -9.609 18.773 1.00 98.19 277 VAL A CA 1
ATOM 1991 C C . VAL A 1 277 ? -17.104 -10.962 18.984 1.00 98.19 277 VAL A C 1
ATOM 1993 O O . VAL A 1 277 ? -17.926 -11.156 19.885 1.00 98.19 277 VAL A O 1
ATOM 1996 N N . THR A 1 278 ? -16.705 -11.926 18.159 1.00 96.44 278 THR A N 1
ATOM 1997 C CA . THR A 1 278 ? -17.211 -13.312 18.184 1.00 96.44 278 THR A CA 1
ATOM 1998 C C . THR A 1 278 ? -16.116 -14.336 18.470 1.00 96.44 278 THR A C 1
ATOM 2000 O O . THR A 1 278 ? -16.389 -15.525 18.583 1.00 96.44 278 THR A O 1
ATOM 2003 N N . ASN A 1 279 ? -14.870 -13.886 18.593 1.00 95.00 279 ASN A N 1
ATOM 2004 C CA . ASN A 1 279 ? -13.731 -14.710 18.958 1.00 95.00 279 ASN A CA 1
ATOM 2005 C C . ASN A 1 279 ? -12.704 -13.824 19.671 1.00 95.00 279 ASN A C 1
ATOM 2007 O O . ASN A 1 279 ? -12.593 -12.642 19.355 1.00 95.00 279 ASN A O 1
ATOM 2011 N N . GLY A 1 280 ? -11.984 -14.367 20.646 1.00 86.69 280 GLY A N 1
ATOM 2012 C CA . GLY A 1 280 ? -11.051 -13.613 21.480 1.00 86.69 280 GLY A CA 1
ATOM 2013 C C . GLY A 1 280 ? -9.705 -14.322 21.637 1.00 86.69 280 GLY A C 1
ATOM 2014 O O . GLY A 1 280 ? -9.582 -15.493 21.270 1.00 86.69 280 GLY A O 1
ATOM 2015 N N . PRO A 1 281 ? -8.676 -13.635 22.162 1.00 96.69 281 PRO A N 1
ATOM 2016 C CA . PRO A 1 281 ? -8.740 -12.275 22.702 1.00 96.69 281 PRO A CA 1
ATOM 2017 C C . PRO A 1 281 ? -8.737 -11.172 21.631 1.00 96.69 281 PRO A C 1
ATOM 2019 O O . PRO A 1 281 ? -8.164 -11.349 20.552 1.00 96.69 281 PRO A O 1
ATOM 2022 N N . VAL A 1 282 ? -9.373 -10.042 21.959 1.00 98.50 282 VAL A N 1
ATOM 2023 C CA . VAL A 1 282 ? -9.343 -8.770 21.220 1.00 98.50 282 VAL A CA 1
ATOM 2024 C C . VAL A 1 282 ? -8.966 -7.647 22.184 1.00 98.50 282 VAL A C 1
ATOM 2026 O O . VAL A 1 282 ? -9.641 -7.455 23.193 1.00 98.50 282 VAL A O 1
ATOM 2029 N N . GLN A 1 283 ? -7.922 -6.889 21.859 1.00 98.69 283 GLN A N 1
ATOM 2030 C CA . GLN A 1 283 ? -7.475 -5.735 22.637 1.00 98.69 283 GLN A CA 1
ATOM 2031 C C . GLN A 1 283 ? -7.686 -4.430 21.868 1.00 98.69 283 GLN A C 1
ATOM 2033 O O . GLN A 1 283 ? -7.378 -4.348 20.679 1.00 98.69 283 GLN A O 1
ATOM 2038 N N . PHE A 1 284 ? -8.141 -3.404 22.581 1.00 98.81 284 PHE A N 1
ATOM 2039 C CA . PHE A 1 284 ? -8.151 -2.009 22.160 1.00 98.81 284 PHE A CA 1
ATOM 2040 C C . PHE A 1 284 ? -7.204 -1.219 23.059 1.00 98.81 284 PHE A C 1
ATOM 2042 O O . PHE A 1 284 ? -7.389 -1.229 24.273 1.00 98.81 284 PHE A O 1
ATOM 2049 N N . ASN A 1 285 ? -6.205 -0.543 22.489 1.00 98.69 285 ASN A N 1
ATOM 2050 C CA . ASN A 1 285 ? -5.245 0.247 23.263 1.00 98.69 285 ASN A CA 1
ATOM 2051 C C . ASN A 1 285 ? -5.012 1.635 22.653 1.00 98.69 285 ASN A C 1
ATOM 2053 O O . ASN A 1 285 ? -4.792 1.747 21.451 1.00 98.69 285 ASN A O 1
ATOM 2057 N N . TYR A 1 286 ? -5.026 2.699 23.461 1.00 98.62 286 TYR A N 1
ATOM 2058 C CA . TYR A 1 286 ? -4.853 4.080 22.976 1.00 98.62 286 TYR A CA 1
ATOM 2059 C C . TYR A 1 286 ? -5.825 4.452 21.835 1.00 98.62 286 TYR A C 1
ATOM 2061 O O . TYR A 1 286 ? -5.441 5.047 20.824 1.00 98.62 286 TYR A O 1
ATOM 2069 N N . ILE A 1 287 ? -7.106 4.110 21.986 1.00 98.69 287 ILE A N 1
ATOM 2070 C CA . ILE A 1 287 ? -8.171 4.506 21.055 1.00 98.69 287 ILE A CA 1
ATOM 2071 C C . ILE A 1 287 ? -9.078 5.538 21.719 1.00 98.69 287 ILE A C 1
ATOM 2073 O O . ILE A 1 287 ? -9.519 5.358 22.852 1.00 98.69 287 ILE A 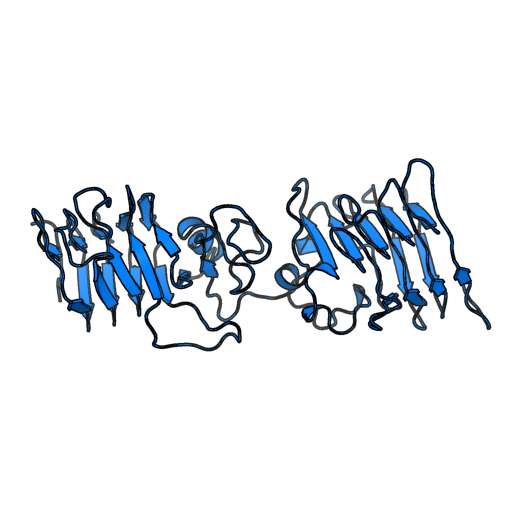O 1
ATOM 2077 N N . SER A 1 288 ? -9.380 6.616 20.999 1.00 98.19 288 SER A N 1
ATOM 2078 C CA . SER A 1 288 ? -10.441 7.554 21.357 1.00 98.19 288 SER A CA 1
ATOM 2079 C C . SER A 1 288 ? -11.676 7.244 20.515 1.00 98.19 288 SER A C 1
ATOM 2081 O O . SER A 1 288 ? -11.728 7.575 19.329 1.00 98.19 288 SER A O 1
ATOM 2083 N N . PHE A 1 289 ? -12.649 6.565 21.118 1.00 98.06 289 PHE A N 1
ATOM 2084 C CA . PHE A 1 289 ? -13.949 6.274 20.523 1.00 98.06 289 PHE A CA 1
ATOM 2085 C C . PHE A 1 289 ? -14.776 7.559 20.504 1.00 98.06 289 PHE A C 1
ATOM 2087 O O . PHE A 1 289 ? -15.356 7.954 21.516 1.00 98.06 289 PHE A O 1
ATOM 2094 N N . SER A 1 290 ? -14.794 8.221 19.350 1.00 96.69 290 SER A N 1
ATOM 2095 C CA . SER A 1 290 ? -15.483 9.492 19.148 1.00 96.69 290 SER A CA 1
ATOM 2096 C C . SER A 1 290 ? -16.812 9.249 18.451 1.00 96.69 290 SER A C 1
ATOM 2098 O O . SER A 1 290 ? -16.857 8.955 17.257 1.00 96.69 290 SER A O 1
ATOM 2100 N N . ILE A 1 291 ? -17.899 9.296 19.219 1.00 95.69 291 ILE A N 1
ATOM 2101 C CA . ILE A 1 291 ? -19.218 8.852 18.767 1.00 95.69 291 ILE A CA 1
ATOM 2102 C C . ILE A 1 291 ? -20.041 10.036 18.271 1.00 95.69 291 ILE A C 1
ATOM 2104 O O . ILE A 1 291 ? -20.253 11.015 18.991 1.00 95.69 291 ILE A O 1
ATOM 2108 N N . ASN A 1 292 ? -20.523 9.924 17.036 1.00 93.69 292 ASN A N 1
ATOM 2109 C CA . ASN A 1 292 ? -21.403 10.898 16.414 1.00 93.69 292 ASN A CA 1
ATOM 2110 C C . ASN A 1 292 ? -22.864 10.682 16.829 1.00 93.69 292 ASN A C 1
ATOM 2112 O O . ASN A 1 292 ? -23.298 9.565 17.104 1.00 93.69 292 ASN A O 1
ATOM 2116 N N . THR A 1 293 ? -23.654 11.751 16.839 1.00 92.62 293 THR A N 1
ATOM 2117 C CA . THR A 1 293 ? -25.100 11.703 17.105 1.00 92.62 293 THR A CA 1
ATOM 2118 C C . THR A 1 293 ? -25.880 10.939 16.044 1.00 92.62 293 THR A C 1
ATOM 2120 O O . THR A 1 293 ? -26.951 10.416 16.335 1.00 92.62 293 THR A O 1
ATOM 2123 N N . ASN A 1 294 ? -25.329 10.819 14.835 1.00 92.38 294 ASN A N 1
ATOM 2124 C CA . ASN A 1 294 ? -25.878 9.982 13.773 1.00 92.38 294 ASN A CA 1
ATOM 2125 C C . ASN A 1 294 ? -25.506 8.491 13.898 1.00 92.38 294 ASN A C 1
ATOM 2127 O O . ASN A 1 294 ? -25.921 7.699 13.050 1.00 92.38 294 ASN A O 1
ATOM 2131 N N . ALA A 1 295 ? -24.709 8.097 14.899 1.00 94.12 295 ALA A N 1
ATOM 2132 C CA . ALA A 1 295 ? -24.379 6.699 15.121 1.00 94.12 295 ALA A CA 1
ATOM 2133 C C . ALA A 1 295 ? -25.642 5.911 15.496 1.00 94.12 295 ALA A C 1
ATOM 2135 O O . ALA A 1 295 ? -26.445 6.316 16.338 1.00 94.12 295 ALA A O 1
ATOM 2136 N N . GLY A 1 296 ? -25.811 4.760 14.857 1.00 92.31 296 GLY A N 1
ATOM 2137 C CA . GLY A 1 296 ? -26.929 3.855 15.040 1.00 92.31 296 GLY A CA 1
ATOM 2138 C C . GLY A 1 296 ? -26.937 3.292 16.453 1.00 92.31 296 GLY A C 1
ATOM 2139 O O . GLY A 1 296 ? -25.880 2.986 17.013 1.00 92.31 296 GLY A O 1
ATOM 2140 N N . SER A 1 297 ? -28.136 3.138 17.010 1.00 92.06 297 SER A N 1
ATOM 2141 C CA . SER A 1 297 ? -28.383 2.725 18.396 1.00 92.06 297 SER A CA 1
ATOM 2142 C C . SER A 1 297 ? -27.626 1.460 18.826 1.00 92.06 297 SER A C 1
ATOM 2144 O O . SER A 1 297 ? -27.182 0.655 18.005 1.00 92.06 297 SER A O 1
ATOM 2146 N N . GLY A 1 298 ? -27.524 1.242 20.137 1.00 95.62 298 GLY A N 1
ATOM 2147 C CA . GLY A 1 298 ? -26.902 0.049 20.723 1.00 95.62 298 GLY A CA 1
ATOM 2148 C C . GLY A 1 298 ? -25.499 0.352 21.232 1.00 95.62 298 GLY A C 1
ATOM 2149 O O . GLY A 1 298 ? -25.304 1.363 21.894 1.00 95.62 298 GLY A O 1
ATOM 2150 N N . TYR A 1 299 ? -24.515 -0.495 20.923 1.00 98.25 299 TYR A N 1
ATOM 2151 C CA . TYR A 1 299 ? -23.168 -0.396 21.507 1.00 98.25 299 TYR A CA 1
ATOM 2152 C C . TYR A 1 299 ? -22.080 -0.434 20.444 1.00 98.25 299 TYR A C 1
ATOM 2154 O O . TYR A 1 299 ? -22.251 -1.126 19.450 1.00 98.25 299 TYR A O 1
ATOM 2162 N N . VAL A 1 300 ? -20.988 0.319 20.609 1.00 98.31 300 VAL A N 1
ATOM 2163 C CA . VAL A 1 300 ? -19.876 0.331 19.638 1.00 98.31 300 VAL A CA 1
ATOM 2164 C C . VAL A 1 300 ? -19.225 -1.045 19.535 1.00 98.31 300 VAL A C 1
ATOM 2166 O O . VAL A 1 300 ? -18.971 -1.513 18.432 1.00 98.31 300 VAL A O 1
ATOM 2169 N N . ILE A 1 301 ? -18.978 -1.695 20.669 1.00 98.69 301 ILE A N 1
ATOM 2170 C CA . ILE A 1 301 ? -18.343 -3.007 20.766 1.00 98.69 301 ILE A CA 1
ATOM 2171 C C . ILE A 1 301 ? -19.352 -3.987 21.357 1.00 98.69 301 ILE A C 1
ATOM 2173 O O . ILE A 1 301 ? -19.962 -3.704 22.389 1.00 98.69 301 ILE A O 1
ATOM 2177 N N . THR A 1 302 ? -19.501 -5.160 20.743 1.00 98.31 302 THR A N 1
ATOM 2178 C CA . THR A 1 302 ? -20.345 -6.229 21.294 1.00 98.31 302 THR A CA 1
ATOM 2179 C C . THR A 1 302 ? -19.575 -7.530 21.443 1.00 98.31 302 THR A C 1
ATOM 2181 O O . THR A 1 302 ? -18.926 -7.955 20.489 1.00 98.31 302 THR A O 1
ATOM 2184 N N . GLY A 1 303 ? -19.707 -8.202 22.584 1.00 97.81 303 GLY A N 1
ATOM 2185 C CA . GLY A 1 303 ? -19.220 -9.567 22.797 1.00 97.81 303 GLY A CA 1
ATOM 2186 C C . GLY A 1 303 ? -20.368 -10.570 22.862 1.00 97.81 303 GLY A C 1
ATOM 2187 O O . GLY A 1 303 ? -21.347 -10.313 23.556 1.00 97.81 303 GLY A O 1
ATOM 2188 N N . SER A 1 304 ? -20.296 -11.682 22.124 1.00 95.88 304 SER A N 1
ATOM 2189 C CA . SER A 1 304 ? -21.457 -12.581 21.939 1.00 95.88 304 SER A CA 1
ATOM 2190 C C . SER A 1 304 ? -21.181 -14.081 22.071 1.00 95.88 304 SER A C 1
ATOM 2192 O O . SER A 1 304 ? -22.108 -14.876 21.936 1.00 95.88 304 SER A O 1
ATOM 2194 N N . THR A 1 305 ? -19.945 -14.493 22.362 1.00 96.44 305 THR A N 1
ATOM 2195 C CA . THR A 1 305 ? -19.572 -15.916 22.456 1.00 96.44 305 THR A CA 1
ATOM 2196 C C . THR A 1 305 ? -18.768 -16.199 23.719 1.00 96.44 305 THR A C 1
ATOM 2198 O O . THR A 1 305 ? -18.130 -15.302 24.258 1.00 96.44 305 THR A O 1
ATOM 2201 N N . SER A 1 306 ? -18.720 -17.454 24.167 1.00 94.94 306 SER A N 1
ATOM 2202 C CA . SER A 1 306 ? -17.909 -17.849 25.332 1.00 94.94 306 SER A CA 1
ATOM 2203 C C . SER A 1 306 ? -16.401 -17.712 25.112 1.00 94.94 306 SER A C 1
ATOM 2205 O O . SER A 1 306 ? -15.648 -17.647 26.075 1.00 94.94 306 SER A O 1
ATOM 2207 N N . SER A 1 307 ? -15.943 -17.675 23.858 1.00 95.12 307 SER A N 1
ATOM 2208 C CA . SER A 1 307 ? -14.547 -17.400 23.498 1.00 95.12 307 SER A CA 1
ATOM 2209 C C . SER A 1 307 ? -14.202 -15.912 23.479 1.00 95.12 307 SER A C 1
ATOM 2211 O O . SER A 1 307 ? -13.026 -15.564 23.366 1.00 95.12 307 SER A O 1
ATOM 2213 N N . THR A 1 308 ? -15.199 -15.025 23.535 1.00 96.12 308 THR A N 1
ATOM 2214 C CA . THR A 1 308 ? -14.970 -13.584 23.511 1.00 96.12 308 THR A CA 1
ATOM 2215 C C . THR A 1 308 ? -14.200 -13.162 24.760 1.00 96.12 308 THR A C 1
ATOM 2217 O O . THR A 1 308 ? -14.617 -13.439 25.878 1.00 96.12 308 THR A O 1
ATOM 2220 N N . LYS A 1 309 ? -13.087 -12.455 24.557 1.00 97.44 309 LYS A N 1
ATOM 2221 C CA . LYS A 1 309 ? -12.339 -11.759 25.607 1.00 97.44 309 LYS A CA 1
ATOM 2222 C C . LYS A 1 309 ? -11.978 -10.384 25.077 1.00 97.44 309 LYS A C 1
ATOM 2224 O O . LYS A 1 309 ? -11.247 -10.305 24.088 1.00 97.44 309 LYS A O 1
ATOM 2229 N N . ILE A 1 310 ? -12.548 -9.340 25.667 1.00 98.56 310 ILE A N 1
ATOM 2230 C CA . ILE A 1 310 ? -12.374 -7.950 25.237 1.00 98.56 310 ILE A CA 1
ATOM 2231 C C . ILE A 1 310 ? -11.521 -7.233 26.277 1.00 98.56 310 ILE A C 1
ATOM 2233 O O . ILE A 1 310 ? -11.878 -7.209 27.449 1.00 98.56 310 ILE A O 1
ATOM 2237 N N . SER A 1 311 ? -10.427 -6.619 25.843 1.00 98.62 311 SER A N 1
ATOM 2238 C CA . SER A 1 311 ? -9.590 -5.763 26.685 1.00 98.62 311 SER A CA 1
ATOM 2239 C C . SER A 1 311 ? -9.620 -4.331 26.162 1.00 98.62 311 SER A C 1
ATOM 2241 O O . SER A 1 311 ? -9.437 -4.110 24.965 1.00 98.62 311 SER A O 1
ATOM 2243 N N . ILE A 1 312 ? -9.873 -3.364 27.044 1.00 98.75 312 ILE A N 1
ATOM 2244 C CA . ILE A 1 312 ? -9.869 -1.929 26.742 1.00 98.75 312 ILE A CA 1
ATOM 2245 C C . ILE A 1 312 ? -8.842 -1.259 27.651 1.00 98.75 312 ILE A C 1
ATOM 2247 O O . ILE A 1 312 ? -9.070 -1.121 28.851 1.00 98.75 312 ILE A O 1
ATOM 2251 N N . ASP A 1 313 ? -7.737 -0.819 27.059 1.00 98.50 313 ASP A N 1
ATOM 2252 C CA . ASP A 1 313 ? -6.584 -0.248 27.746 1.00 98.50 313 ASP A CA 1
ATOM 2253 C C . ASP A 1 313 ? -6.337 1.198 27.288 1.00 98.50 313 ASP A C 1
ATOM 2255 O O . ASP A 1 313 ? -6.287 1.485 26.093 1.00 98.50 313 ASP A O 1
ATOM 2259 N N . ASN A 1 314 ? -6.162 2.138 28.220 1.00 98.38 314 ASN A N 1
ATOM 2260 C CA . ASN A 1 314 ? -5.788 3.534 27.919 1.00 98.38 314 ASN A CA 1
ATOM 2261 C C . ASN A 1 314 ? -6.676 4.210 26.854 1.00 98.38 314 ASN A C 1
ATOM 2263 O O . ASN A 1 314 ? -6.191 4.961 26.001 1.00 98.38 314 ASN A O 1
ATOM 2267 N N . CYS A 1 315 ? -7.969 3.896 26.860 1.00 98.69 315 CYS A N 1
ATOM 2268 C CA . CYS A 1 315 ? -8.914 4.373 25.859 1.00 98.69 315 CYS A CA 1
ATOM 2269 C C . CYS A 1 315 ? -9.744 5.548 26.376 1.00 98.69 315 CYS A C 1
ATOM 2271 O O . CYS A 1 315 ? -9.877 5.779 27.578 1.00 98.69 315 CYS A O 1
ATOM 2273 N N . LEU A 1 316 ? -10.331 6.285 25.440 1.00 98.25 316 LEU A N 1
ATOM 2274 C CA . LEU A 1 316 ? -11.250 7.376 25.723 1.00 98.25 316 LEU A CA 1
ATOM 2275 C C . LEU A 1 316 ? -12.581 7.120 25.022 1.00 98.25 316 LEU A C 1
ATOM 2277 O O . LEU A 1 316 ? -12.609 6.630 23.897 1.00 98.25 316 LEU A O 1
ATOM 2281 N N . MET A 1 317 ? -13.677 7.502 25.665 1.00 97.38 317 MET A N 1
ATOM 2282 C CA . MET A 1 317 ? -14.980 7.667 25.031 1.00 97.38 317 MET A CA 1
ATOM 2283 C C . MET A 1 317 ? -15.346 9.148 25.068 1.00 97.38 317 MET A C 1
ATOM 2285 O O . MET A 1 317 ? -15.393 9.753 26.143 1.00 97.38 317 MET A O 1
ATOM 2289 N N . ILE A 1 318 ? -15.601 9.712 23.891 1.00 95.25 318 ILE A N 1
ATOM 2290 C CA . ILE A 1 318 ? -16.002 11.108 23.704 1.00 95.25 318 ILE A CA 1
ATOM 2291 C C . ILE A 1 318 ? -17.156 11.192 22.702 1.00 95.25 318 ILE A C 1
ATOM 2293 O O . ILE A 1 318 ? -17.418 10.257 21.943 1.00 95.25 318 ILE A O 1
ATOM 2297 N N . MET A 1 319 ? -17.829 12.336 22.673 1.00 93.56 319 MET A N 1
ATOM 2298 C CA . MET A 1 319 ? -18.778 12.680 21.617 1.00 93.56 319 MET A CA 1
ATOM 2299 C C . MET A 1 319 ? -18.114 13.573 20.571 1.00 93.56 319 MET A C 1
ATOM 2301 O O . MET A 1 319 ? -17.224 14.356 20.893 1.00 93.56 319 MET A O 1
ATOM 2305 N N . THR A 1 320 ? -18.563 13.497 19.316 1.00 88.38 320 THR A N 1
ATOM 2306 C CA . THR A 1 320 ? -18.092 14.429 18.272 1.00 88.38 320 THR A CA 1
ATOM 2307 C C . THR A 1 320 ? -18.641 15.847 18.454 1.00 88.38 320 THR A C 1
ATOM 2309 O O . THR A 1 320 ? -18.109 16.787 17.869 1.00 88.38 320 THR A O 1
ATOM 2312 N N . SER A 1 321 ? -19.737 16.003 19.203 1.00 80.94 321 SER A N 1
ATOM 2313 C CA . SER A 1 321 ? -20.393 17.285 19.476 1.00 80.94 321 SER A CA 1
ATOM 2314 C C . SER A 1 321 ? -20.956 17.330 20.892 1.00 80.94 321 SER A C 1
ATOM 2316 O O . SER A 1 321 ? -21.654 16.400 21.290 1.00 80.94 321 SER A O 1
ATOM 2318 N N . ASP A 1 322 ? -20.770 18.451 21.584 1.00 74.31 322 ASP A N 1
ATOM 2319 C CA . ASP A 1 322 ? -21.168 18.616 22.992 1.00 74.31 322 ASP A CA 1
ATOM 2320 C C . ASP A 1 322 ? -22.639 19.052 23.183 1.00 74.31 322 ASP A C 1
ATOM 2322 O O . ASP A 1 322 ? -23.099 19.252 24.304 1.00 74.31 322 ASP A O 1
ATOM 2326 N N . SER A 1 323 ? -23.390 19.264 22.096 1.00 69.44 323 SER A N 1
ATOM 2327 C CA . SER A 1 323 ? -24.693 19.953 22.116 1.00 69.44 323 SER A CA 1
ATOM 2328 C C . SER A 1 323 ? -25.925 19.041 22.131 1.00 69.44 323 SER A C 1
ATOM 2330 O O . SER A 1 323 ? -27.052 19.533 22.142 1.00 69.44 323 SER A O 1
ATOM 2332 N N . SER A 1 324 ? -25.746 17.724 22.077 1.00 80.81 324 SER A N 1
ATOM 2333 C CA . SER A 1 324 ? -26.832 16.741 21.928 1.00 80.81 324 SER A CA 1
ATOM 2334 C C . SER A 1 324 ? -26.485 15.443 22.652 1.00 80.81 324 SER A C 1
ATOM 2336 O O . SER A 1 324 ? -25.367 15.298 23.128 1.00 80.81 324 SER A O 1
ATOM 2338 N N . SER A 1 325 ? -27.441 14.523 22.795 1.00 89.50 325 SER A N 1
ATOM 2339 C CA . SER A 1 325 ? -27.198 13.180 23.330 1.00 89.50 325 SER A CA 1
ATOM 2340 C C . SER A 1 325 ? -26.996 12.164 22.201 1.00 89.50 325 SER A C 1
ATOM 2342 O O . SER A 1 325 ? -27.569 12.290 21.118 1.00 89.50 325 SER A O 1
ATOM 2344 N N . ILE A 1 326 ? -26.177 11.142 22.450 1.00 92.88 326 ILE A N 1
ATOM 2345 C CA . ILE A 1 326 ? -26.062 9.956 21.590 1.00 92.88 326 ILE A CA 1
ATOM 2346 C C . ILE A 1 326 ? -27.020 8.858 22.066 1.00 92.88 326 ILE A C 1
ATOM 2348 O O . ILE A 1 326 ? -27.421 8.812 23.227 1.00 92.88 326 ILE A O 1
ATOM 2352 N N . SER A 1 327 ? -27.352 7.916 21.184 1.00 91.50 327 SER A N 1
ATOM 2353 C CA . SER A 1 327 ? -28.125 6.709 21.527 1.00 91.50 327 SER A CA 1
ATOM 2354 C C . SER A 1 327 ? -27.241 5.462 21.669 1.00 91.50 327 SER A C 1
ATOM 2356 O O . SER A 1 327 ? -27.727 4.334 21.592 1.00 91.50 327 SER A O 1
ATOM 2358 N N . VAL A 1 328 ? -25.927 5.644 21.835 1.00 93.94 328 VAL A N 1
ATOM 2359 C CA . VAL A 1 328 ? -24.929 4.577 21.692 1.00 93.94 328 VAL A CA 1
ATOM 2360 C C . VAL A 1 328 ? -24.052 4.475 22.938 1.00 93.94 328 VAL A C 1
ATOM 2362 O O . VAL A 1 328 ? -23.434 5.454 23.343 1.00 93.94 328 VAL A O 1
ATOM 2365 N N . GLY A 1 329 ? -23.995 3.287 23.539 1.00 96.88 329 GLY A N 1
ATOM 2366 C CA . GLY A 1 329 ? -23.018 2.939 24.573 1.00 96.88 329 GLY A CA 1
ATOM 2367 C C . GLY A 1 329 ? -21.699 2.450 23.970 1.00 96.88 329 GLY A C 1
ATOM 2368 O O . GLY A 1 329 ? -21.596 2.211 22.768 1.00 96.88 329 GLY A O 1
ATOM 2369 N N . LEU A 1 330 ? -20.673 2.254 24.792 1.00 98.19 330 LEU A N 1
ATOM 2370 C CA . LEU A 1 330 ? -19.374 1.765 24.330 1.00 98.19 330 LEU A CA 1
ATOM 2371 C C . LEU A 1 330 ? -19.351 0.240 24.183 1.00 98.19 330 LEU A C 1
ATOM 2373 O O . LEU A 1 330 ? -19.061 -0.248 23.095 1.00 98.19 330 LEU A O 1
ATOM 2377 N N . VAL A 1 331 ? -19.674 -0.510 25.243 1.00 98.56 331 VAL A N 1
ATOM 2378 C CA . VAL A 1 331 ? -19.567 -1.983 25.252 1.00 98.56 331 VAL A CA 1
ATOM 2379 C C . VAL A 1 331 ? -20.863 -2.645 25.699 1.00 98.56 331 VAL A C 1
ATOM 2381 O O . VAL A 1 331 ? -21.381 -2.325 26.765 1.00 98.56 331 VAL A O 1
ATOM 2384 N N . GLU A 1 332 ? -21.337 -3.628 24.936 1.00 98.38 332 GLU A N 1
ATOM 2385 C CA . GLU A 1 332 ? -22.305 -4.622 25.409 1.00 98.38 332 GLU A CA 1
ATOM 2386 C C . GLU A 1 332 ? -21.680 -6.015 25.413 1.00 98.38 332 GLU A C 1
ATOM 2388 O O . GLU A 1 332 ? -21.324 -6.569 24.371 1.00 98.38 332 GLU A O 1
ATOM 2393 N N . LEU A 1 333 ? -21.569 -6.607 26.597 1.00 98.19 333 LEU A N 1
ATOM 2394 C CA . LEU A 1 333 ? -21.084 -7.967 26.771 1.00 98.19 333 LEU A CA 1
ATOM 2395 C C . LEU A 1 333 ? -22.271 -8.906 27.006 1.00 98.19 333 LEU A C 1
ATOM 2397 O O . LEU A 1 333 ? -22.865 -8.925 28.085 1.00 98.19 333 LEU A O 1
ATOM 2401 N N . ASN A 1 334 ? -22.621 -9.687 25.982 1.00 97.44 334 ASN A N 1
ATOM 2402 C CA . ASN A 1 334 ? -23.640 -10.731 26.078 1.00 97.44 334 ASN A CA 1
ATOM 2403 C C . ASN A 1 334 ? -23.078 -12.026 26.662 1.00 97.44 334 ASN A C 1
ATOM 2405 O O . ASN A 1 334 ? -23.718 -12.631 27.517 1.00 97.44 334 ASN A O 1
ATOM 2409 N N . VAL A 1 335 ? -21.904 -12.440 26.175 1.00 96.75 335 VAL A N 1
ATOM 2410 C CA . VAL A 1 335 ? -21.164 -13.638 26.597 1.00 96.75 335 VAL A CA 1
ATOM 2411 C C . VAL A 1 335 ? -19.662 -13.371 26.444 1.00 96.75 335 VAL A C 1
ATOM 2413 O O . VAL A 1 335 ? -19.270 -12.669 25.507 1.00 96.75 335 VAL A O 1
ATOM 2416 N N . GLY A 1 336 ? -18.845 -13.940 27.336 1.00 96.25 336 GLY A N 1
ATOM 2417 C CA . GLY A 1 336 ? -17.381 -13.810 27.342 1.00 96.25 336 GLY A CA 1
ATOM 2418 C C . GLY A 1 336 ? -16.869 -12.923 28.476 1.00 96.25 336 GLY A C 1
ATOM 2419 O O . GLY A 1 336 ? -17.634 -12.606 29.380 1.00 96.25 336 GLY A O 1
ATOM 2420 N N . ASP A 1 337 ? -15.607 -12.509 28.405 1.00 98.00 337 ASP A N 1
ATOM 2421 C CA . ASP A 1 337 ? -14.941 -11.711 29.444 1.00 98.00 337 ASP A CA 1
ATOM 2422 C C . ASP A 1 337 ? -14.659 -10.271 28.965 1.00 98.00 337 ASP A C 1
ATOM 2424 O O . ASP A 1 337 ? -14.406 -10.039 27.774 1.00 98.00 337 ASP A O 1
ATOM 2428 N N . LEU A 1 338 ? -14.675 -9.304 29.888 1.00 98.31 338 LEU A N 1
ATOM 2429 C CA . LEU A 1 338 ? -14.350 -7.893 29.648 1.00 98.31 338 LEU A CA 1
ATOM 2430 C C . LEU A 1 338 ? -13.356 -7.384 30.696 1.00 98.31 338 LEU A C 1
ATOM 2432 O O . LEU A 1 338 ? -13.623 -7.434 31.889 1.00 98.31 338 LEU A O 1
ATOM 2436 N N . TYR A 1 339 ? -12.239 -6.834 30.237 1.00 98.31 339 TYR A N 1
ATOM 2437 C CA . TYR A 1 339 ? -11.207 -6.239 31.080 1.00 98.31 339 TYR A CA 1
ATOM 2438 C C . TYR A 1 339 ? -11.037 -4.771 30.700 1.00 98.31 339 TYR A C 1
ATOM 2440 O O . TYR A 1 339 ? -10.764 -4.462 29.536 1.00 98.31 339 TYR A O 1
ATOM 2448 N N . ILE A 1 340 ? -11.209 -3.862 31.655 1.00 98.38 340 ILE A N 1
ATOM 2449 C CA . ILE A 1 340 ? -11.101 -2.421 31.429 1.00 98.38 340 ILE A CA 1
ATOM 2450 C C . ILE A 1 340 ? -10.024 -1.838 32.333 1.00 98.38 340 ILE A C 1
ATOM 2452 O O . ILE A 1 340 ? -10.085 -1.912 33.554 1.00 98.38 340 ILE A O 1
ATOM 2456 N N . ASN A 1 341 ? -9.061 -1.161 31.720 1.00 98.19 341 ASN A N 1
ATOM 2457 C CA . ASN A 1 341 ? -7.981 -0.498 32.423 1.00 98.19 341 ASN A CA 1
ATOM 2458 C C . ASN A 1 341 ? -7.751 0.898 31.831 1.00 98.19 341 ASN A C 1
ATOM 2460 O O . ASN A 1 341 ? -7.457 1.062 30.648 1.00 98.19 341 ASN A O 1
ATOM 2464 N N . ASN A 1 342 ? -7.883 1.930 32.669 1.00 97.25 342 ASN A N 1
ATOM 2465 C CA . ASN A 1 342 ? -7.697 3.331 32.276 1.00 97.25 342 ASN A CA 1
ATOM 2466 C C . ASN A 1 342 ? -8.602 3.782 31.101 1.00 97.25 342 ASN A C 1
ATOM 2468 O O . ASN A 1 342 ? -8.143 4.432 30.161 1.00 97.25 342 ASN A O 1
ATOM 2472 N N . LEU A 1 343 ? -9.894 3.434 31.150 1.00 98.25 343 LEU A N 1
ATOM 2473 C CA . LEU A 1 343 ? -10.916 4.016 30.274 1.00 98.25 343 LEU A CA 1
ATOM 2474 C C . LEU A 1 343 ? -11.399 5.351 30.851 1.00 98.25 343 LEU A C 1
ATOM 2476 O O . LEU A 1 343 ? -11.926 5.396 31.962 1.00 98.25 343 LEU A O 1
ATOM 2480 N N . GLN A 1 344 ? -11.275 6.428 30.079 1.00 97.75 344 GLN A N 1
ATOM 2481 C CA . GLN A 1 344 ? -11.814 7.741 30.439 1.00 97.75 344 GLN A CA 1
ATOM 2482 C C . GLN A 1 344 ? -13.074 8.044 29.628 1.00 97.75 344 GLN A C 1
ATOM 2484 O O . GLN A 1 344 ? -13.086 7.894 28.408 1.00 97.75 344 GLN A O 1
ATOM 2489 N N . VAL A 1 345 ? -14.132 8.501 30.294 1.00 95.94 345 VAL A N 1
ATOM 2490 C CA . VAL A 1 345 ? -15.396 8.891 29.654 1.00 95.94 345 VAL A CA 1
ATOM 2491 C C . VAL A 1 345 ? -15.640 10.356 29.977 1.00 95.94 345 VAL A C 1
ATOM 2493 O O . VAL A 1 345 ? -15.968 10.692 31.113 1.00 95.94 345 VAL A O 1
ATOM 2496 N N . ASN A 1 346 ? -15.454 11.230 28.989 1.00 86.62 346 ASN A N 1
ATOM 2497 C CA . ASN A 1 346 ? -15.453 12.676 29.204 1.00 86.62 346 ASN A CA 1
ATOM 2498 C C . ASN A 1 346 ? -16.578 13.333 28.402 1.00 86.62 346 ASN A C 1
ATOM 2500 O O . ASN A 1 346 ? -16.640 13.173 27.186 1.00 86.62 346 ASN A O 1
ATOM 2504 N N . SER A 1 347 ? -17.431 14.104 29.084 1.00 82.62 347 SER A N 1
ATOM 2505 C CA . SER A 1 347 ? -18.471 14.936 28.455 1.00 82.62 347 SER A CA 1
ATOM 2506 C C . SER A 1 347 ? -19.411 14.169 27.508 1.00 82.62 347 SER A C 1
ATOM 2508 O O . SER A 1 347 ? -19.740 14.651 26.430 1.00 82.62 347 SER A O 1
ATOM 2510 N N . VAL A 1 348 ? -19.851 12.969 27.906 1.00 90.12 348 VAL A N 1
ATOM 2511 C CA . VAL A 1 348 ? -20.777 12.136 27.120 1.00 90.12 348 VAL A CA 1
ATOM 2512 C C . VAL A 1 348 ? -22.188 12.195 27.711 1.00 90.12 348 VAL A C 1
ATOM 2514 O O . VAL A 1 348 ? -22.382 11.893 28.888 1.00 90.12 348 VAL A O 1
ATOM 2517 N N . SER A 1 349 ? -23.180 12.531 26.885 1.00 91.94 349 SER A N 1
ATOM 2518 C CA . SER A 1 349 ? -24.611 12.450 27.204 1.00 91.94 349 SER A CA 1
ATOM 2519 C C . SER A 1 349 ? -25.259 11.332 26.386 1.00 91.94 349 SER A C 1
ATOM 2521 O O . SER A 1 349 ? -25.234 11.381 25.156 1.00 91.94 349 SER A O 1
ATOM 2523 N N . ILE A 1 350 ? -25.822 10.312 27.044 1.00 92.50 350 ILE A N 1
ATOM 2524 C CA . ILE A 1 350 ? -26.434 9.145 26.384 1.00 92.50 350 ILE A CA 1
ATOM 2525 C C . ILE A 1 350 ? -27.912 9.070 26.762 1.00 92.50 350 ILE A C 1
ATOM 2527 O O . ILE A 1 350 ? -28.243 9.023 27.942 1.00 92.50 350 ILE A O 1
ATOM 2531 N N . ASP A 1 351 ? -28.792 9.051 25.762 1.00 89.81 351 ASP A N 1
ATOM 2532 C CA . ASP A 1 351 ? -30.244 9.144 25.966 1.00 89.81 351 ASP A CA 1
ATOM 2533 C C . ASP A 1 351 ? -30.875 7.827 26.452 1.00 89.81 351 ASP A C 1
ATOM 2535 O O . ASP A 1 351 ? -31.760 7.820 27.301 1.00 89.81 351 ASP A O 1
ATOM 2539 N N . SER A 1 352 ? -30.411 6.689 25.923 1.00 80.94 352 SER A N 1
ATOM 2540 C CA . SER A 1 352 ? -31.088 5.389 26.098 1.00 80.94 352 SER A CA 1
ATOM 2541 C C . SER A 1 352 ? -30.194 4.232 26.543 1.00 80.94 352 SER A C 1
ATOM 2543 O O . SER A 1 352 ? -30.711 3.186 26.927 1.00 80.94 352 SER A O 1
ATOM 2545 N N . ASN A 1 353 ? -28.871 4.398 26.522 1.00 92.69 353 ASN A N 1
ATOM 2546 C CA . ASN A 1 353 ? -27.915 3.339 26.845 1.00 92.69 353 ASN A CA 1
ATOM 2547 C C . ASN A 1 353 ? -26.980 3.750 27.986 1.00 92.69 353 ASN A C 1
ATOM 2549 O O . ASN A 1 353 ? -26.682 4.924 28.189 1.00 92.69 353 ASN A O 1
ATOM 2553 N N . SER A 1 354 ? -26.472 2.762 28.718 1.00 95.44 354 SER A N 1
ATOM 2554 C CA . SER A 1 354 ? -25.308 2.941 29.594 1.00 95.44 354 SER A CA 1
ATOM 2555 C C . SER A 1 354 ? -24.012 2.856 28.783 1.00 95.44 354 SER A C 1
ATOM 2557 O O . SER A 1 354 ? -23.998 2.266 27.706 1.00 95.44 354 SER A O 1
ATOM 2559 N N . VAL A 1 355 ? -22.904 3.390 29.307 1.00 97.00 355 VAL A N 1
ATOM 2560 C CA . VAL A 1 355 ? -21.582 3.269 28.659 1.00 97.00 355 VAL A CA 1
ATOM 2561 C C . VAL A 1 355 ? -21.185 1.800 28.490 1.00 97.00 355 VAL A C 1
ATOM 2563 O O . VAL A 1 355 ? -20.736 1.397 27.421 1.00 97.00 355 VAL A O 1
ATOM 2566 N N . ILE A 1 356 ? -21.392 0.989 29.526 1.00 98.19 356 ILE A N 1
ATOM 2567 C CA . ILE A 1 356 ? -21.142 -0.452 29.509 1.00 98.19 356 ILE A CA 1
ATOM 2568 C C . ILE A 1 356 ? -22.416 -1.164 29.949 1.00 98.19 356 ILE A C 1
ATOM 2570 O O . ILE A 1 356 ? -23.055 -0.756 30.920 1.00 98.19 356 ILE A O 1
ATOM 2574 N N . LYS A 1 357 ? -22.771 -2.233 29.241 1.00 97.88 357 LYS A N 1
ATOM 2575 C CA . LYS A 1 357 ? -23.849 -3.151 29.601 1.00 97.88 357 LYS A CA 1
ATOM 2576 C C . LYS A 1 357 ? -23.317 -4.572 29.659 1.00 97.88 357 LYS A C 1
ATOM 2578 O O . LYS A 1 357 ? -22.700 -5.055 28.714 1.00 97.88 357 LYS A O 1
ATOM 2583 N N . VAL A 1 358 ? -23.591 -5.237 30.772 1.00 97.44 358 VAL A N 1
ATOM 2584 C CA . VAL A 1 358 ? -23.204 -6.623 31.031 1.00 97.44 358 VAL A CA 1
ATOM 2585 C C . VAL A 1 358 ? -24.488 -7.428 31.184 1.00 97.44 358 VAL A C 1
ATOM 2587 O O . VAL A 1 358 ? -25.309 -7.118 32.046 1.00 97.44 358 VAL A O 1
ATOM 2590 N N . ASN A 1 359 ? -24.695 -8.417 30.317 1.00 97.12 359 ASN A N 1
ATOM 2591 C CA . ASN A 1 359 ? -25.876 -9.279 30.355 1.00 97.12 359 ASN A CA 1
ATOM 2592 C C . ASN A 1 359 ? -25.587 -10.579 31.123 1.00 97.12 359 ASN A C 1
ATOM 2594 O O . ASN A 1 359 ? -24.437 -10.931 31.366 1.00 97.12 359 ASN A O 1
ATOM 2598 N N . ASN A 1 360 ? -26.640 -11.333 31.458 1.00 91.50 360 ASN A N 1
ATOM 2599 C CA . ASN A 1 360 ? -26.564 -12.543 32.294 1.00 91.50 360 ASN A CA 1
ATOM 2600 C C . ASN A 1 360 ? -25.621 -13.650 31.777 1.00 91.50 360 ASN A C 1
ATOM 2602 O O . ASN A 1 360 ? -25.308 -14.563 32.532 1.00 91.50 360 ASN A O 1
ATOM 2606 N N . GLY A 1 361 ? -25.222 -13.619 30.501 1.00 91.44 361 GLY A N 1
ATOM 2607 C CA . GLY A 1 361 ? -24.291 -14.589 29.916 1.00 91.44 361 GLY A CA 1
ATOM 2608 C C . GLY A 1 361 ? -22.814 -14.196 30.019 1.00 91.44 361 GLY A C 1
ATOM 2609 O O . GLY A 1 361 ? -21.961 -14.975 29.594 1.00 91.44 361 GLY A O 1
ATOM 2610 N N . ALA A 1 362 ? -22.503 -13.007 30.539 1.00 93.75 362 ALA A N 1
ATOM 2611 C CA . ALA A 1 362 ? -21.135 -12.545 30.719 1.00 93.75 362 ALA A CA 1
ATOM 2612 C C . ALA A 1 362 ? -20.379 -13.387 31.760 1.00 93.75 362 ALA A C 1
ATOM 2614 O O . ALA A 1 362 ? -20.950 -13.844 32.750 1.00 93.75 362 ALA A O 1
ATOM 2615 N N . GLY A 1 363 ? -19.092 -13.587 31.499 1.00 94.69 363 GLY A N 1
ATOM 2616 C CA . GLY A 1 363 ? -18.128 -14.207 32.393 1.00 94.69 363 GLY A CA 1
ATOM 2617 C C . GLY A 1 363 ? -17.486 -13.170 33.308 1.00 94.69 363 GLY A C 1
ATOM 2618 O O . GLY A 1 363 ? -18.173 -12.446 34.028 1.00 94.69 363 GLY A O 1
ATOM 2619 N N . GLU A 1 364 ? -16.158 -13.117 33.302 1.00 93.88 364 GLU A N 1
ATOM 2620 C CA . GLU A 1 364 ? -15.399 -12.208 34.156 1.00 93.88 364 GLU A CA 1
ATOM 2621 C C . GLU A 1 364 ? -15.461 -10.766 33.629 1.00 93.88 364 GLU A C 1
ATOM 2623 O O . GLU A 1 364 ? -15.251 -10.513 32.440 1.00 93.88 364 GLU A O 1
ATOM 2628 N N . VAL A 1 365 ? -15.742 -9.811 34.519 1.00 92.50 365 VAL A N 1
ATOM 2629 C CA . VAL A 1 365 ? -15.728 -8.377 34.207 1.00 92.50 365 VAL A CA 1
ATOM 2630 C C . VAL A 1 365 ? -14.912 -7.652 35.270 1.00 92.50 365 VAL A C 1
ATOM 2632 O O . VAL A 1 365 ? -15.337 -7.619 36.425 1.00 92.50 365 VAL A O 1
ATOM 2635 N N . ASN A 1 366 ? -13.766 -7.089 34.876 1.00 86.56 366 ASN A N 1
ATOM 2636 C CA . ASN A 1 366 ? -12.809 -6.429 35.774 1.00 86.56 366 ASN A CA 1
ATOM 2637 C C . ASN A 1 366 ? -12.412 -5.034 35.305 1.00 86.56 366 ASN A C 1
ATOM 2639 O O . ASN A 1 366 ? -12.211 -4.859 34.077 1.00 86.56 366 ASN A O 1
#

Solvent-accessible surface area (backbone atoms only — not comparable to full-atom values): 17321 Å² total; per-residue (Å²): 91,84,30,72,102,57,39,55,70,44,67,65,30,68,32,78,58,86,54,48,15,20,71,37,66,43,81,28,51,78,50,32,70,50,45,45,33,33,38,28,37,35,33,42,10,18,6,61,58,25,32,1,0,26,30,21,35,35,32,80,44,63,45,72,27,34,44,34,27,34,73,48,60,22,41,38,26,37,8,23,20,31,62,88,81,12,34,0,0,27,31,23,40,40,25,32,66,77,30,40,74,37,60,35,22,55,8,35,35,64,47,83,50,82,97,31,40,39,34,26,49,38,1,13,45,35,20,40,37,15,49,45,36,56,67,48,38,44,64,72,58,88,66,57,44,54,69,17,62,84,72,55,87,81,44,56,52,34,38,19,27,19,51,40,92,49,87,63,76,39,40,44,65,50,44,32,44,78,51,64,92,63,35,20,16,25,26,51,70,59,97,62,89,48,97,53,43,28,44,80,53,99,54,38,14,31,74,70,34,9,9,38,40,71,63,58,31,48,54,72,40,64,86,48,69,61,24,34,31,13,38,37,64,54,20,63,34,51,54,64,42,72,39,67,55,55,32,34,35,42,28,34,33,56,45,94,88,67,44,85,68,87,66,56,16,37,37,34,30,28,41,56,27,31,41,41,29,56,23,30,46,33,37,39,32,22,36,26,44,27,39,34,68,67,25,50,69,52,44,39,31,38,26,66,24,82,57,12,31,43,37,40,33,55,24,35,41,36,47,72,57,88,88,60,58,25,43,48,14,49,37,32,32,44,14,17,33,41,39,62,41,67,70,45,77,51,82,71,49,53,75,82,42,54,60,65,44,78,42,96,56,39,60,59,75,83

Foldseek 3Di:
DDAPPAAAEAEQQEAPDDDEASAEEEEWPAQAEAEAEDAHEYANAQYEHEEASHYEYEDADLHNYAYEDDYAAYEDWNQEYDLVDYAASHYEYHEEPNCLCRAAHLRYAYDPDPVTFAHHVAQSHYEYEYCALCSNQPAPPVPCRRSNDDCCVVDLRNYWYHHRPDPDTHRSCLSHYDAQPLAAEEAQQDPDDDQQGADQDLSARHNSHHHHDPQSQQVNCPPDQARHYAYAANHEQQAEDEPEDERYEYFHDADNVRHDDQAAGEYEAAHHGAYEYAAYDHEYHRHEDAYEQRHDAEERYEADYQRYEYEYYLYEYHYPDLPDAHRYAHYEYPAYEYHYYNYYYPNHHHDHDYNYHYHPRYDYYD

Sequence (366 aa):
MKCNQIGSAFNSVTRTGSGNGGAINAELNGGSKLTIKDQCSFTSCSCINGNGGAIYTSLSSSSSGSISIIGSASTFSSCAVSSTSGHGGAIYLDLASGTETQYDLTGASYSTTIDTLNNAQYGKNLFIKAANLRSAVPIGDSTRIKLGALNPETDFYKLMGYDGANTLAIPLYYVYTAVISDIYHVNNGAGSYTIGSGYDNTFCGHYGWPCLTIGYAIDLSGSASEKKVGIITGYKLSESVGLTKTGIQISNSLTSTGDTSISASILLIESAGKLLVTNGPVQFNYISFSINTNAGSGYVITGSTSSTKISIDNCLMIMTSDSSSISVGLVELNVGDLYINNLQVNSVSIDSNSVIKVNNGAGEVN

Radius of gyration: 25.73 Å; Cα contacts (8 Å, |Δi|>4): 1146; chains: 1; bounding box: 66×40×70 Å

Nearest PDB structures (foldseek):
  4z03-assembly1_A  TM=3.030E-01  e=2.745E-01  Caldicellulosiruptor bescii DSM 6725
  4yza-assembly2_B  TM=3.312E-01  e=6.825E-01  Caldicellulosiruptor bescii DSM 6725
  6kvh-assembly1_A  TM=1.457E-01  e=3.147E-01  Evansstolkia leycettana
  5w6f-assembly1_C  TM=2.085E-01  e=8.745E+00  Kuttervirus CBA120
  2n3d-assembly1_A  TM=2.122E-01  e=8.745E+00  Caulobacter vibrioides CB15

Mean predicted aligned error: 5.63 Å